Protein AF-A0A3C1BGC4-F1 (afdb_monomer_lite)

Structure (mmCIF, N/CA/C/O backbone):
data_AF-A0A3C1BGC4-F1
#
_entry.id   AF-A0A3C1BGC4-F1
#
loop_
_atom_site.group_PDB
_atom_site.id
_atom_site.type_symbol
_atom_site.label_atom_id
_atom_site.label_alt_id
_atom_site.label_comp_id
_atom_site.label_asym_id
_atom_site.label_entity_id
_atom_site.label_seq_id
_atom_site.pdbx_PDB_ins_code
_atom_site.Cartn_x
_atom_site.Cartn_y
_atom_site.Cartn_z
_atom_site.occupancy
_atom_site.B_iso_or_equiv
_atom_site.auth_seq_id
_atom_site.auth_comp_id
_atom_site.auth_asym_id
_atom_site.auth_atom_id
_atom_site.pdbx_PDB_model_num
ATOM 1 N N . MET A 1 1 ? 3.520 -20.014 4.157 1.00 29.55 1 MET A N 1
ATOM 2 C CA . MET A 1 1 ? 2.297 -19.188 4.249 1.00 29.55 1 MET A CA 1
ATOM 3 C C . MET A 1 1 ? 2.565 -18.139 5.307 1.00 29.55 1 MET A C 1
ATOM 5 O O . MET A 1 1 ? 2.720 -18.499 6.466 1.00 29.55 1 MET A O 1
ATOM 9 N N . GLN A 1 2 ? 2.757 -16.892 4.892 1.00 33.31 2 GLN A N 1
ATOM 10 C CA . GLN A 1 2 ? 3.117 -15.787 5.778 1.00 33.31 2 GLN A CA 1
ATOM 11 C C . GLN A 1 2 ? 1.809 -15.134 6.231 1.00 33.31 2 GLN A C 1
ATOM 13 O O . GLN A 1 2 ? 1.061 -14.602 5.413 1.00 33.31 2 GLN A O 1
ATOM 18 N N . LEU A 1 3 ? 1.460 -15.305 7.506 1.00 36.06 3 LEU A N 1
ATOM 19 C CA . LEU A 1 3 ? 0.228 -14.758 8.069 1.00 36.06 3 LEU A CA 1
ATOM 20 C C . LEU A 1 3 ? 0.499 -13.314 8.485 1.00 36.06 3 LEU A C 1
ATOM 22 O O . LEU A 1 3 ? 1.077 -13.071 9.539 1.00 36.06 3 LEU A O 1
ATOM 26 N N . LYS A 1 4 ? 0.095 -12.371 7.635 1.00 43.16 4 LYS A N 1
ATOM 27 C CA . LYS A 1 4 ? 0.121 -10.939 7.928 1.00 43.16 4 LYS A CA 1
ATOM 28 C C . LYS A 1 4 ? -1.107 -10.594 8.771 1.00 43.16 4 LYS A C 1
ATOM 30 O O . LYS A 1 4 ? -2.230 -10.767 8.306 1.00 43.16 4 LYS A O 1
ATOM 35 N N . ALA A 1 5 ? -0.900 -10.150 10.007 1.00 50.25 5 ALA A N 1
ATOM 36 C CA . ALA A 1 5 ? -1.957 -9.592 10.846 1.00 50.25 5 ALA A CA 1
ATOM 37 C C . ALA A 1 5 ? -1.693 -8.093 11.010 1.00 50.25 5 ALA A C 1
ATOM 39 O O . ALA A 1 5 ? -0.597 -7.706 11.406 1.00 50.25 5 ALA A O 1
ATOM 40 N N . GLY A 1 6 ? -2.679 -7.271 10.667 1.00 60.72 6 GLY A N 1
ATOM 41 C CA . GLY A 1 6 ? -2.703 -5.845 10.972 1.00 60.72 6 GLY A CA 1
ATOM 42 C C . GLY A 1 6 ? -3.766 -5.584 12.031 1.00 60.72 6 GLY A C 1
ATOM 43 O O . GLY A 1 6 ? -4.771 -6.296 12.093 1.00 60.72 6 GLY A O 1
ATOM 44 N N . TYR A 1 7 ? -3.550 -4.573 12.865 1.00 72.50 7 TYR A N 1
ATOM 45 C CA . TYR A 1 7 ? -4.530 -4.153 13.859 1.00 72.50 7 TYR A CA 1
ATOM 46 C C . TYR A 1 7 ? -5.099 -2.787 13.493 1.00 72.50 7 TYR A C 1
ATOM 48 O O . TYR A 1 7 ? -4.373 -1.911 13.029 1.00 72.50 7 TYR A O 1
ATOM 56 N N . ILE A 1 8 ? -6.389 -2.592 13.748 1.00 79.69 8 ILE A N 1
ATOM 57 C CA . ILE A 1 8 ? -7.053 -1.293 13.649 1.00 79.69 8 ILE A CA 1
ATOM 58 C C . ILE A 1 8 ? -7.757 -1.062 14.981 1.00 79.69 8 ILE A C 1
ATOM 60 O O . ILE A 1 8 ? -8.380 -1.979 15.509 1.00 79.69 8 ILE A O 1
ATOM 64 N N . ILE A 1 9 ? -7.627 0.152 15.517 1.00 85.94 9 ILE A N 1
ATOM 65 C CA . ILE A 1 9 ? -8.349 0.598 16.714 1.00 85.94 9 ILE A CA 1
ATOM 66 C C . ILE A 1 9 ? -9.853 0.430 16.488 1.00 85.94 9 ILE A C 1
ATOM 68 O O . ILE A 1 9 ? -10.360 0.872 15.452 1.00 85.94 9 ILE A O 1
ATOM 72 N N . ASP A 1 10 ? -10.574 -0.163 17.440 1.00 84.69 10 ASP A N 1
ATOM 73 C CA . ASP A 1 10 ? -11.971 -0.584 17.250 1.00 84.69 10 ASP A CA 1
ATOM 74 C C . ASP A 1 10 ? -12.872 0.586 16.804 1.00 84.69 10 ASP A C 1
ATOM 76 O O . ASP A 1 10 ? -13.633 0.466 15.839 1.00 84.69 10 ASP A O 1
ATOM 80 N N . ALA A 1 11 ? -12.730 1.755 17.437 1.00 87.56 11 ALA A N 1
ATOM 81 C CA . ALA A 1 11 ? -13.459 2.970 17.071 1.00 87.56 11 ALA A CA 1
ATOM 82 C C . ALA A 1 11 ? -13.178 3.434 15.627 1.00 87.56 11 ALA A C 1
ATOM 84 O O . ALA A 1 11 ? -14.093 3.842 14.913 1.00 87.56 11 ALA A O 1
ATOM 85 N N . ILE A 1 12 ? -11.925 3.340 15.167 1.00 89.44 12 ILE A N 1
ATOM 86 C CA . ILE A 1 12 ? -11.533 3.685 13.790 1.00 89.44 12 ILE A CA 1
ATOM 87 C C . ILE A 1 12 ? -12.087 2.649 12.808 1.00 89.44 12 ILE A C 1
ATOM 89 O O . ILE A 1 12 ? -12.648 3.005 11.770 1.00 89.44 12 ILE A O 1
ATOM 93 N N . GLY A 1 13 ? -11.995 1.365 13.164 1.00 88.75 13 GLY A N 1
ATOM 94 C CA . GLY A 1 13 ? -12.573 0.262 12.401 1.00 88.75 13 GLY A CA 1
ATOM 95 C C . GLY A 1 13 ? -14.082 0.423 12.216 1.00 88.75 13 GLY A C 1
ATOM 96 O O . GLY A 1 13 ? -14.601 0.163 11.127 1.00 88.75 13 GLY A O 1
ATOM 97 N N . LYS A 1 14 ? -14.780 0.936 13.236 1.00 88.50 14 LYS A N 1
ATOM 98 C CA . LYS A 1 14 ? -16.201 1.278 13.154 1.00 88.50 14 LYS A CA 1
ATOM 99 C C . LYS A 1 14 ? -16.467 2.391 12.140 1.00 88.50 14 LYS A C 1
ATOM 101 O O . LYS A 1 14 ? -17.321 2.195 11.285 1.00 88.50 14 LYS A O 1
ATOM 106 N N . VAL A 1 15 ? -15.716 3.499 12.156 1.00 92.38 15 VAL A N 1
ATOM 107 C CA . VAL A 1 15 ? -15.891 4.585 11.162 1.00 92.38 15 VAL A CA 1
ATOM 108 C C . VAL A 1 15 ? -15.720 4.067 9.733 1.00 92.38 15 VAL A C 1
ATOM 110 O O . VAL A 1 15 ? -16.532 4.369 8.859 1.00 92.38 15 VAL A O 1
ATOM 113 N N . ILE A 1 16 ? -14.697 3.241 9.494 1.00 91.88 16 ILE A N 1
ATOM 114 C CA . ILE A 1 16 ? -14.453 2.620 8.185 1.00 91.88 16 ILE A CA 1
ATOM 115 C C . ILE A 1 16 ? -15.619 1.703 7.795 1.00 91.88 16 ILE A C 1
ATOM 117 O O . ILE A 1 16 ? -16.080 1.728 6.653 1.00 91.88 16 ILE A O 1
ATOM 121 N N . THR A 1 17 ? -16.101 0.887 8.732 1.00 90.94 17 THR A N 1
ATOM 122 C CA . THR A 1 17 ? -17.200 -0.059 8.494 1.00 90.94 17 THR A CA 1
ATOM 123 C C . THR A 1 17 ? -18.504 0.668 8.188 1.00 90.94 17 THR A C 1
ATOM 125 O O . THR A 1 17 ? -19.163 0.339 7.201 1.00 90.94 17 THR A O 1
ATOM 128 N N . ASP A 1 18 ? -18.838 1.692 8.972 1.00 93.06 18 ASP A N 1
ATOM 129 C CA . ASP A 1 18 ? -20.027 2.518 8.784 1.00 93.06 18 ASP A CA 1
ATOM 130 C C . ASP A 1 18 ? -19.973 3.230 7.426 1.00 93.06 18 ASP A C 1
ATOM 132 O O . ASP A 1 18 ? -20.929 3.151 6.653 1.00 93.06 18 ASP A O 1
ATOM 136 N N . TYR A 1 19 ? -18.832 3.831 7.068 1.00 94.62 19 TYR A N 1
ATOM 137 C CA . TYR A 1 19 ? -18.643 4.447 5.753 1.00 94.62 19 TYR A CA 1
ATOM 138 C C . TYR A 1 19 ? -18.866 3.443 4.615 1.00 94.62 19 TYR A C 1
ATOM 140 O O . TYR A 1 19 ? -19.662 3.694 3.712 1.00 94.62 19 TYR A O 1
ATOM 148 N N . LYS A 1 20 ? -18.227 2.266 4.683 1.00 93.31 20 LYS A N 1
ATOM 149 C CA . LYS A 1 20 ? -18.382 1.204 3.675 1.00 93.31 20 LYS A CA 1
ATOM 150 C C . LYS A 1 20 ? -19.820 0.695 3.577 1.00 93.31 20 LYS A C 1
ATOM 152 O O . LYS A 1 20 ? -20.246 0.327 2.486 1.00 93.31 20 LYS A O 1
ATOM 157 N N . SER A 1 21 ? -20.558 0.658 4.687 1.00 93.88 21 SER A N 1
ATOM 158 C CA . SER A 1 21 ? -21.955 0.206 4.714 1.00 93.88 21 SER A CA 1
ATOM 159 C C . SER A 1 21 ? -22.907 1.146 3.965 1.00 93.88 21 SER A C 1
ATOM 161 O O . SER A 1 21 ? -23.914 0.690 3.427 1.00 93.88 21 SER A O 1
ATOM 163 N N . ASN A 1 22 ? -22.547 2.429 3.861 1.00 95.06 22 ASN A N 1
ATOM 164 C CA . ASN A 1 22 ? -23.315 3.442 3.139 1.00 95.06 22 ASN A CA 1
ATOM 165 C C . ASN A 1 22 ? -23.039 3.454 1.623 1.00 95.06 22 ASN A C 1
ATOM 167 O O . ASN A 1 22 ? -23.725 4.162 0.888 1.00 95.06 22 ASN A O 1
ATOM 171 N N . LEU A 1 23 ? -22.052 2.688 1.143 1.00 94.50 23 LEU A N 1
ATOM 172 C CA . LEU A 1 23 ? -21.691 2.604 -0.273 1.00 94.50 23 LEU A CA 1
ATOM 173 C C . LEU A 1 23 ? -22.434 1.467 -0.978 1.00 94.50 23 LEU A C 1
ATOM 175 O O . LEU A 1 23 ? -22.513 0.338 -0.483 1.00 94.50 23 LEU A O 1
ATOM 179 N N . ASN A 1 24 ? -22.925 1.729 -2.189 1.00 91.88 24 ASN A N 1
ATOM 180 C CA . ASN A 1 24 ? -23.633 0.730 -2.978 1.00 91.88 24 ASN A CA 1
ATOM 181 C C . ASN A 1 24 ? -22.722 0.103 -4.040 1.00 91.88 24 ASN A C 1
ATOM 183 O O . ASN A 1 24 ? -22.416 0.717 -5.054 1.00 91.88 24 ASN A O 1
ATOM 187 N N . ARG A 1 25 ? -22.395 -1.184 -3.874 1.00 88.25 25 ARG A N 1
ATOM 188 C CA . ARG A 1 25 ? -21.563 -1.966 -4.817 1.00 88.25 25 ARG A CA 1
ATOM 189 C C . ARG A 1 25 ? -22.085 -2.007 -6.257 1.00 88.25 25 ARG A C 1
ATOM 191 O O . ARG A 1 25 ? -21.349 -2.355 -7.170 1.00 88.25 25 ARG A O 1
ATOM 198 N N . ARG A 1 26 ? -23.368 -1.705 -6.477 1.00 88.25 26 ARG A N 1
ATOM 199 C CA . ARG A 1 26 ? -23.967 -1.650 -7.820 1.00 88.25 26 ARG A CA 1
ATOM 200 C C . ARG A 1 26 ? -23.722 -0.317 -8.528 1.00 88.25 26 ARG A C 1
ATOM 202 O O . ARG A 1 26 ? -23.983 -0.227 -9.723 1.00 88.25 26 ARG A O 1
ATOM 209 N N . ILE A 1 27 ? -23.262 0.708 -7.811 1.00 90.12 27 ILE A N 1
ATOM 210 C CA . ILE A 1 27 ? -22.930 2.020 -8.362 1.00 90.12 27 ILE A CA 1
ATOM 211 C C . ILE A 1 27 ? -21.417 2.042 -8.642 1.00 90.12 27 ILE A C 1
ATOM 213 O O . ILE A 1 27 ? -20.635 1.919 -7.699 1.00 90.12 27 ILE A O 1
ATOM 217 N N . PRO A 1 28 ? -20.971 2.230 -9.900 1.00 87.00 28 PRO A N 1
ATOM 218 C CA . PRO A 1 28 ? -19.548 2.171 -10.249 1.00 87.00 28 PRO A CA 1
ATOM 219 C C . PRO A 1 28 ? -18.653 3.114 -9.433 1.00 87.00 28 PRO A C 1
ATOM 221 O O . PRO A 1 28 ? -17.573 2.724 -9.002 1.00 87.00 28 PRO A O 1
ATOM 224 N N . THR A 1 29 ? -19.109 4.338 -9.156 1.00 88.19 29 THR A N 1
ATOM 225 C CA . THR A 1 29 ? -18.345 5.316 -8.362 1.00 88.19 29 THR A CA 1
ATOM 226 C C . THR A 1 29 ? -18.156 4.888 -6.909 1.00 88.19 29 THR A C 1
ATOM 228 O O . THR A 1 29 ? -17.120 5.169 -6.314 1.00 88.19 29 THR A O 1
ATOM 231 N N . ASP A 1 30 ? -19.143 4.204 -6.333 1.00 91.25 30 ASP A N 1
ATOM 232 C CA . ASP A 1 30 ? -19.070 3.689 -4.966 1.00 91.25 30 ASP A CA 1
ATOM 233 C C . ASP A 1 30 ? -18.206 2.429 -4.902 1.00 91.25 30 ASP A C 1
ATOM 235 O O . ASP A 1 30 ? -17.459 2.243 -3.943 1.00 91.25 30 ASP A O 1
ATOM 239 N N . GLN A 1 31 ? -18.255 1.595 -5.945 1.00 88.88 31 GLN A N 1
ATOM 240 C CA . GLN A 1 31 ? -17.375 0.439 -6.083 1.00 88.88 31 GLN A CA 1
ATOM 241 C C . GLN A 1 31 ? -15.900 0.863 -6.139 1.00 88.88 31 GLN A C 1
ATOM 243 O O . GLN A 1 31 ? -15.092 0.299 -5.410 1.00 88.88 31 GLN A O 1
ATOM 248 N N . ILE A 1 32 ? -15.566 1.919 -6.893 1.00 87.19 32 ILE A N 1
ATOM 249 C CA . ILE A 1 32 ? -14.203 2.483 -6.922 1.00 87.19 32 ILE A CA 1
ATOM 250 C C . ILE A 1 32 ? -13.747 2.896 -5.517 1.00 87.19 32 ILE A C 1
ATOM 252 O O . ILE A 1 32 ? -12.650 2.535 -5.099 1.00 87.19 32 ILE A O 1
ATOM 256 N N . LYS A 1 33 ? -14.589 3.604 -4.754 1.00 90.06 33 LYS A N 1
ATOM 257 C CA . LYS A 1 33 ? -14.258 4.002 -3.374 1.00 90.06 33 LYS A CA 1
ATOM 258 C C . LYS A 1 33 ? -14.034 2.790 -2.472 1.00 90.06 33 LYS A C 1
ATOM 260 O O . LYS A 1 33 ? -13.090 2.773 -1.686 1.00 90.06 33 LYS A O 1
ATOM 265 N N . LEU A 1 34 ? -14.887 1.768 -2.581 1.00 90.75 34 LEU A N 1
ATOM 266 C CA . LEU A 1 34 ? -14.725 0.520 -1.832 1.00 90.75 34 LEU A CA 1
ATOM 267 C C . LEU A 1 34 ? -13.394 -0.157 -2.156 1.00 90.75 34 LEU A C 1
ATOM 269 O O . LEU A 1 34 ? -12.702 -0.597 -1.239 1.00 90.75 34 LEU A O 1
ATOM 273 N N . ASP A 1 35 ? -13.036 -0.224 -3.433 1.00 87.81 35 ASP A N 1
ATOM 274 C CA . ASP A 1 35 ? -11.812 -0.867 -3.902 1.00 87.81 35 ASP A CA 1
ATOM 275 C C . ASP A 1 35 ? -10.557 -0.097 -3.478 1.00 87.81 35 ASP A C 1
ATOM 277 O O . ASP A 1 35 ? -9.595 -0.709 -3.013 1.00 87.81 35 ASP A O 1
ATOM 281 N N . GLN A 1 36 ? -10.595 1.238 -3.506 1.00 88.88 36 GLN A N 1
ATOM 282 C CA . GLN A 1 36 ? -9.527 2.082 -2.967 1.00 88.88 36 GLN A CA 1
ATOM 283 C C . GLN A 1 36 ? -9.296 1.814 -1.477 1.00 88.88 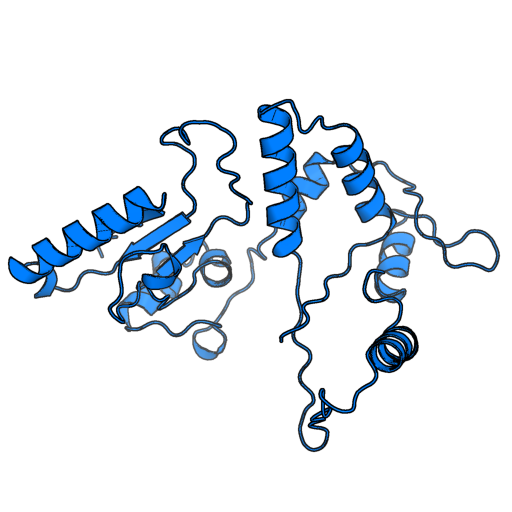36 GLN A C 1
ATOM 285 O O . GLN A 1 36 ? -8.173 1.541 -1.062 1.00 88.88 36 GLN A O 1
ATOM 290 N N . ILE A 1 37 ? -10.360 1.830 -0.669 1.00 89.69 37 ILE A N 1
ATOM 291 C CA . ILE A 1 37 ? -10.262 1.615 0.782 1.00 89.69 37 ILE A CA 1
ATOM 292 C C . ILE A 1 37 ? -9.782 0.200 1.089 1.00 89.69 37 ILE A C 1
ATOM 294 O O . ILE A 1 37 ? -8.921 0.005 1.941 1.00 89.69 37 ILE A O 1
ATOM 298 N N . ASN A 1 38 ? -10.333 -0.801 0.403 1.00 87.06 38 ASN A N 1
ATOM 299 C CA . ASN A 1 38 ? -9.925 -2.188 0.591 1.00 87.06 38 ASN A CA 1
ATOM 300 C C . ASN A 1 38 ? -8.469 -2.409 0.180 1.00 87.06 38 ASN A C 1
ATOM 302 O O . ASN A 1 38 ? -7.786 -3.164 0.863 1.00 87.06 38 ASN A O 1
ATOM 306 N N . GLY A 1 39 ? -8.011 -1.753 -0.889 1.00 85.56 39 GLY A N 1
ATOM 307 C CA . GLY A 1 39 ? -6.610 -1.753 -1.298 1.00 85.56 39 GLY A CA 1
ATOM 308 C C . GLY A 1 39 ? -5.735 -1.213 -0.188 1.00 85.56 39 GLY A C 1
ATOM 309 O O . GLY A 1 39 ? -4.931 -1.962 0.351 1.00 85.56 39 GLY A O 1
ATOM 310 N N . LEU A 1 40 ? -5.982 0.019 0.259 1.00 86.44 40 LEU A N 1
ATOM 311 C CA . LEU A 1 40 ? -5.178 0.657 1.301 1.00 86.44 40 LEU A CA 1
ATOM 312 C C . LEU A 1 40 ? -5.112 -0.182 2.581 1.00 86.44 40 LEU A C 1
ATOM 314 O O . LEU A 1 40 ? -4.041 -0.349 3.155 1.00 86.44 40 LEU A O 1
ATOM 318 N N . LEU A 1 41 ? -6.236 -0.772 3.001 1.00 84.19 41 LEU A N 1
ATOM 319 C CA . LEU A 1 41 ? -6.298 -1.631 4.187 1.00 84.19 41 LEU A CA 1
ATOM 320 C C . LEU A 1 41 ? -5.452 -2.908 4.069 1.00 84.19 41 LEU A C 1
ATOM 322 O O . LEU A 1 41 ? -5.059 -3.448 5.099 1.00 84.19 41 LEU A O 1
ATOM 326 N N . GLN A 1 42 ? -5.141 -3.386 2.858 1.00 78.12 42 GLN A N 1
ATOM 327 C CA . GLN A 1 42 ? -4.194 -4.493 2.659 1.00 78.12 42 GLN A CA 1
ATOM 328 C C . GLN A 1 42 ? -2.736 -4.076 2.894 1.00 78.12 42 GLN A C 1
ATOM 330 O O . GLN A 1 42 ? -1.907 -4.935 3.196 1.00 78.12 42 GLN A O 1
ATOM 335 N N . TYR A 1 43 ? -2.432 -2.780 2.777 1.00 73.31 43 TYR A N 1
ATOM 336 C CA . TYR A 1 43 ? -1.100 -2.211 3.003 1.00 73.31 43 TYR A CA 1
ATOM 337 C C . TYR A 1 43 ? -0.928 -1.617 4.408 1.00 73.31 43 TYR A C 1
ATOM 339 O O . TYR A 1 43 ? 0.194 -1.285 4.789 1.00 73.31 43 TYR A O 1
ATOM 347 N N . VAL A 1 44 ? -2.001 -1.518 5.205 1.00 71.44 44 VAL A N 1
ATOM 348 C CA . VAL A 1 44 ? -1.902 -1.130 6.620 1.00 71.44 44 VAL A CA 1
ATOM 349 C C . VAL A 1 44 ? -1.047 -2.155 7.358 1.00 71.44 44 VAL A C 1
ATOM 351 O O . VAL A 1 44 ? -1.284 -3.358 7.263 1.00 71.44 44 VAL A O 1
ATOM 354 N N . SER A 1 45 ? -0.041 -1.638 8.068 1.00 55.34 45 SER A N 1
ATOM 355 C CA . SER A 1 45 ? 1.068 -2.337 8.721 1.00 55.34 45 SER A CA 1
ATOM 356 C C . SER A 1 45 ? 0.845 -3.832 8.961 1.00 55.34 45 SER A C 1
ATOM 358 O O . SER A 1 45 ? 0.179 -4.245 9.911 1.00 55.34 45 SER A O 1
ATOM 360 N N . SER A 1 46 ? 1.490 -4.644 8.126 1.00 52.84 46 SER A N 1
ATOM 361 C CA . SER A 1 46 ? 1.762 -6.046 8.415 1.00 52.84 46 SER A CA 1
ATOM 362 C C . SER A 1 46 ? 3.151 -6.158 9.027 1.00 52.84 46 SER A C 1
ATOM 364 O O . SER A 1 46 ? 4.119 -5.723 8.407 1.00 52.84 46 SER A O 1
ATOM 366 N N . PHE A 1 47 ? 3.265 -6.745 10.211 1.00 49.12 47 PHE A N 1
ATOM 367 C CA . PHE A 1 47 ? 4.560 -7.075 10.799 1.00 49.12 47 PHE A CA 1
ATOM 368 C C . PHE A 1 47 ? 4.862 -8.556 10.577 1.00 49.12 47 PHE A C 1
ATOM 370 O O . PHE A 1 47 ? 3.985 -9.414 10.708 1.00 49.12 47 PHE A O 1
ATOM 377 N N . ASP A 1 48 ? 6.119 -8.843 10.256 1.00 48.00 48 ASP A N 1
ATOM 378 C CA . ASP A 1 48 ? 6.638 -10.200 10.273 1.00 48.00 48 ASP A CA 1
ATOM 379 C C . ASP A 1 48 ? 7.107 -10.542 11.684 1.00 48.00 48 ASP A C 1
ATOM 381 O O . ASP A 1 48 ? 7.796 -9.766 12.346 1.00 48.00 48 ASP A O 1
ATOM 385 N N . VAL A 1 49 ? 6.696 -11.714 12.161 1.00 52.28 49 VAL A N 1
ATOM 386 C CA . VAL A 1 49 ? 7.147 -12.244 13.447 1.00 52.28 49 VAL A CA 1
ATOM 387 C C . VAL A 1 49 ? 8.207 -13.294 13.168 1.00 52.28 49 VAL A C 1
ATOM 389 O O . VAL A 1 49 ? 7.887 -14.417 12.772 1.00 52.28 49 VAL A O 1
ATOM 392 N N . GLU A 1 50 ? 9.464 -12.936 13.400 1.00 56.91 50 GLU A N 1
ATOM 393 C CA . GLU A 1 50 ? 10.565 -13.891 13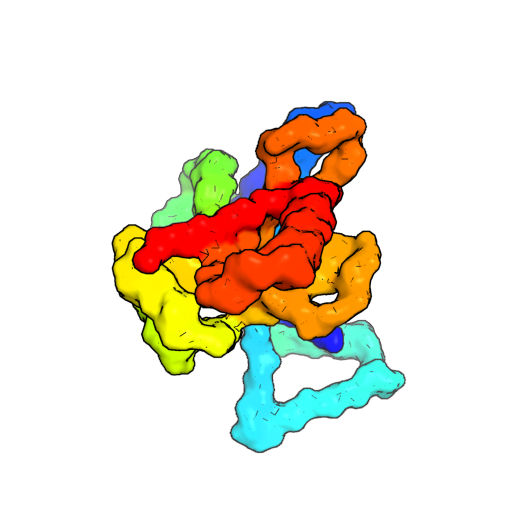.424 1.00 56.91 50 GLU A CA 1
ATOM 394 C C . GLU A 1 50 ? 10.822 -14.384 14.848 1.00 56.91 50 GLU A C 1
ATOM 396 O O . GLU A 1 50 ? 10.840 -13.612 15.809 1.00 56.91 50 GLU A O 1
ATOM 401 N N . PHE A 1 51 ? 11.041 -15.692 14.988 1.00 61.56 51 PHE A N 1
ATOM 402 C CA . PHE A 1 51 ? 11.510 -16.270 16.241 1.00 61.56 51 PHE A CA 1
ATOM 403 C C . PHE A 1 51 ? 13.043 -16.286 16.236 1.00 61.56 51 PHE A C 1
ATOM 405 O O . PHE A 1 51 ? 13.629 -17.037 15.447 1.00 61.56 51 PHE A O 1
ATOM 412 N N . PRO A 1 52 ? 13.712 -15.493 17.092 1.00 66.56 52 PRO A N 1
ATOM 413 C CA . PRO A 1 52 ? 15.166 -15.449 17.110 1.00 66.56 52 PRO A CA 1
ATOM 414 C C . PRO A 1 52 ? 15.739 -16.797 17.576 1.00 66.56 52 PRO A C 1
ATOM 416 O O . PRO A 1 52 ? 15.134 -17.465 18.424 1.00 66.56 52 PRO A O 1
ATOM 419 N N . PRO A 1 53 ? 16.917 -17.216 17.080 1.00 69.00 53 PRO A N 1
ATOM 420 C CA . PRO A 1 53 ? 17.627 -18.365 17.630 1.00 69.00 53 PRO A CA 1
ATOM 421 C C . PRO A 1 53 ? 17.842 -18.218 19.150 1.00 69.00 53 PRO A C 1
ATOM 423 O O . PRO A 1 53 ? 18.140 -17.116 19.613 1.00 69.00 53 PRO A O 1
ATOM 426 N N . PRO A 1 54 ? 17.712 -19.299 19.946 1.00 68.12 54 PRO A N 1
ATOM 427 C CA . PRO A 1 54 ? 17.463 -20.692 19.555 1.00 68.12 54 PRO A CA 1
ATOM 428 C C . PRO A 1 54 ? 15.972 -21.060 19.409 1.00 68.12 54 PRO A C 1
ATOM 430 O O . PRO A 1 54 ? 15.655 -22.219 19.167 1.00 68.12 54 PRO A O 1
ATOM 433 N N . TYR A 1 55 ? 15.048 -20.108 19.554 1.00 69.44 55 TYR A N 1
ATOM 434 C CA . TYR A 1 55 ? 13.601 -20.347 19.641 1.00 69.44 55 TYR A CA 1
ATOM 435 C C . TYR A 1 55 ? 12.912 -20.549 18.287 1.00 69.44 55 TYR A C 1
ATOM 437 O O . TYR A 1 55 ? 11.694 -20.393 18.193 1.00 69.44 55 TYR A O 1
ATOM 445 N N . GLN A 1 56 ? 13.667 -20.892 17.239 1.00 70.06 56 GLN A N 1
ATOM 446 C CA . GLN A 1 56 ? 13.108 -21.189 15.924 1.00 70.06 56 GLN A CA 1
ATOM 447 C C . GLN A 1 56 ? 12.112 -22.344 16.041 1.00 70.06 56 GLN A C 1
ATOM 449 O O . GLN A 1 56 ? 12.477 -23.505 16.231 1.00 70.06 56 GLN A O 1
ATOM 454 N N . HIS A 1 57 ? 10.831 -22.002 15.957 1.00 67.88 57 HIS A N 1
ATOM 455 C CA . HIS A 1 57 ? 9.743 -22.950 16.079 1.00 67.88 57 HIS A CA 1
ATOM 456 C C . HIS A 1 57 ? 9.286 -23.358 14.679 1.00 67.88 57 HIS A C 1
ATOM 458 O O . HIS A 1 57 ? 8.780 -22.531 13.922 1.00 67.88 57 HIS A O 1
ATOM 464 N N . TYR A 1 58 ? 9.420 -24.641 14.346 1.00 71.56 58 TYR A N 1
ATOM 465 C CA . TYR A 1 58 ? 8.955 -25.213 13.080 1.00 71.56 58 TYR A CA 1
ATOM 466 C C . TYR A 1 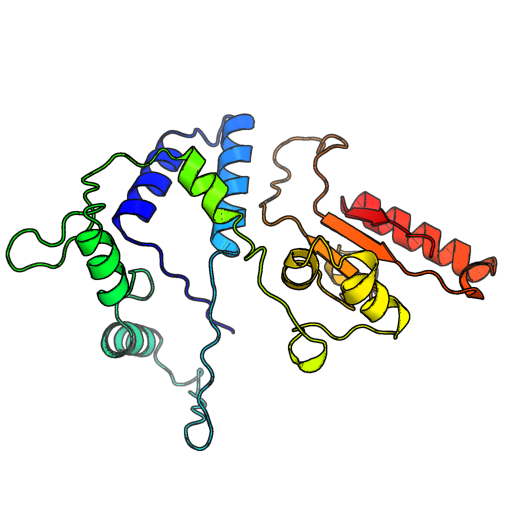58 ? 7.720 -26.080 13.347 1.00 71.56 58 TYR A C 1
ATOM 468 O O . TYR A 1 58 ? 7.855 -27.287 13.553 1.00 71.56 58 TYR A O 1
ATOM 476 N N . PRO A 1 59 ? 6.510 -25.492 13.430 1.00 69.12 59 PRO A N 1
ATOM 477 C CA . PRO A 1 59 ? 5.313 -26.286 13.655 1.00 69.12 59 PRO A CA 1
ATOM 478 C C . PRO A 1 59 ? 5.091 -27.230 12.467 1.00 69.12 59 PRO A C 1
ATOM 480 O O . PRO A 1 59 ? 5.080 -26.803 11.312 1.00 69.12 59 PRO A O 1
ATOM 483 N N . ASP A 1 60 ? 4.890 -28.518 12.745 1.00 77.12 60 ASP A N 1
ATOM 484 C CA . ASP A 1 60 ? 4.492 -29.478 11.720 1.00 77.12 60 ASP A CA 1
ATOM 485 C C . ASP A 1 60 ? 3.020 -29.257 11.350 1.00 77.12 60 ASP A C 1
ATOM 487 O O . ASP A 1 60 ? 2.092 -29.738 12.004 1.00 77.12 60 ASP A O 1
ATOM 491 N N . PHE A 1 61 ? 2.798 -28.517 10.266 1.00 72.19 61 PHE A N 1
ATOM 492 C CA . PHE A 1 61 ? 1.460 -28.189 9.778 1.00 72.19 61 PHE A CA 1
ATOM 493 C C . PHE A 1 61 ? 0.639 -29.408 9.328 1.00 72.19 61 PHE A C 1
ATOM 495 O O . PHE A 1 61 ? -0.567 -29.269 9.138 1.00 72.19 61 PHE A O 1
ATOM 502 N N . LYS A 1 62 ? 1.241 -30.598 9.167 1.00 78.19 62 LYS A N 1
ATOM 503 C CA . LYS A 1 62 ? 0.490 -31.827 8.853 1.00 78.19 62 LYS A CA 1
ATOM 504 C C . LYS A 1 62 ? -0.213 -32.409 10.078 1.00 78.19 62 LYS A C 1
ATOM 506 O O . LYS A 1 62 ? -1.251 -33.048 9.933 1.00 78.19 62 LYS A O 1
ATOM 511 N N . THR A 1 63 ? 0.346 -32.203 11.269 1.00 82.44 63 THR A N 1
ATOM 512 C CA . THR A 1 63 ? -0.180 -32.730 12.540 1.00 82.44 63 THR A CA 1
ATOM 513 C C . THR A 1 63 ? -0.872 -31.660 13.382 1.00 82.44 63 THR A C 1
ATOM 515 O O . THR A 1 63 ? -1.676 -31.977 14.264 1.00 82.44 63 THR A O 1
ATOM 518 N N . LEU A 1 64 ? -0.613 -30.385 13.086 1.00 79.56 64 LEU A N 1
ATOM 519 C CA . LEU A 1 64 ? -1.231 -29.245 13.746 1.00 79.56 64 LEU A CA 1
ATOM 520 C C . LEU A 1 64 ? -2.745 -29.212 13.489 1.00 79.56 64 LEU A C 1
ATOM 522 O O . LEU A 1 64 ? -3.200 -28.963 12.375 1.00 79.56 64 LEU A O 1
ATOM 526 N N . LYS A 1 65 ? -3.548 -29.405 14.541 1.00 84.69 65 LYS A N 1
ATOM 527 C CA . LYS A 1 65 ? -5.003 -29.220 14.455 1.00 84.69 65 LYS A CA 1
ATOM 528 C C . LYS A 1 65 ? -5.310 -27.724 14.287 1.00 84.69 65 LYS A C 1
ATOM 530 O O . LYS A 1 65 ? -5.041 -26.976 15.231 1.00 84.69 65 LYS A O 1
ATOM 535 N N . PRO A 1 66 ? -5.927 -27.279 13.173 1.00 78.25 66 PRO A N 1
ATOM 536 C CA . PRO A 1 66 ? -6.140 -25.854 12.907 1.00 78.25 66 PRO A CA 1
ATOM 537 C C . PRO A 1 66 ? -6.883 -25.133 14.035 1.00 78.25 66 PRO A C 1
ATOM 539 O O . PRO A 1 66 ? -6.471 -24.061 14.454 1.00 78.25 66 PRO A O 1
ATOM 542 N N . VAL A 1 67 ? -7.907 -25.773 14.609 1.00 81.94 67 VAL A N 1
ATOM 543 C CA . VAL A 1 67 ? -8.683 -25.219 15.732 1.00 81.94 67 VAL A CA 1
ATOM 544 C C . VAL A 1 67 ? -7.807 -24.943 16.959 1.00 81.94 67 VAL A C 1
ATOM 546 O O . VAL A 1 67 ? -7.932 -23.888 17.573 1.00 81.94 67 VAL A O 1
ATOM 549 N N . LEU A 1 68 ? -6.893 -25.856 17.307 1.00 80.00 68 LEU A N 1
ATOM 550 C CA . LEU A 1 68 ? -5.992 -25.670 18.449 1.00 80.00 68 LEU A CA 1
ATOM 551 C C . LEU A 1 68 ? -4.953 -24.583 18.173 1.00 80.00 68 LEU A C 1
ATOM 553 O O . LEU A 1 68 ? -4.624 -23.819 19.073 1.00 80.00 68 LEU A O 1
ATOM 557 N N . ALA A 1 69 ? -4.473 -24.479 16.933 1.00 74.19 69 ALA A N 1
ATOM 558 C CA . ALA A 1 69 ? -3.575 -23.405 16.528 1.00 74.19 69 ALA A CA 1
ATOM 559 C C . ALA A 1 69 ? -4.260 -22.034 16.618 1.00 74.19 69 ALA A C 1
ATOM 561 O O . ALA A 1 69 ? -3.688 -21.094 17.166 1.00 74.19 69 ALA A O 1
ATOM 562 N N . THR A 1 70 ? -5.508 -21.930 16.150 1.00 71.56 70 THR A N 1
ATOM 563 C CA . THR A 1 70 ? -6.320 -20.716 16.276 1.00 71.56 70 THR A CA 1
ATOM 564 C C . THR A 1 70 ? -6.567 -20.363 17.741 1.00 71.56 70 THR A C 1
ATOM 566 O O . THR A 1 70 ? -6.347 -19.219 18.121 1.00 71.56 70 THR A O 1
ATOM 569 N N . LEU A 1 71 ? -6.951 -21.327 18.585 1.00 74.94 71 LEU A N 1
ATOM 570 C CA . LEU A 1 71 ? -7.145 -21.097 20.022 1.00 74.94 71 LEU A CA 1
ATOM 571 C C . LEU A 1 71 ? -5.855 -20.658 20.716 1.00 74.94 71 LEU A C 1
ATOM 573 O O . LEU A 1 71 ? -5.872 -19.697 21.477 1.00 74.94 71 LEU A O 1
ATOM 577 N N . ASN A 1 72 ? -4.730 -21.315 20.428 1.00 73.75 72 ASN A N 1
ATOM 578 C CA . ASN A 1 72 ? -3.435 -20.928 20.975 1.00 73.75 72 ASN A CA 1
ATOM 579 C C . ASN A 1 72 ? -3.060 -19.503 20.556 1.00 73.75 72 ASN A C 1
ATOM 581 O O . ASN A 1 72 ? -2.585 -18.738 21.389 1.00 73.75 72 ASN A O 1
ATOM 585 N N . ASN A 1 73 ? -3.320 -19.115 19.304 1.00 67.50 73 ASN A N 1
ATOM 586 C CA . ASN A 1 73 ? -3.126 -17.737 18.855 1.00 67.50 73 ASN A CA 1
ATOM 587 C C . ASN A 1 73 ? -4.029 -16.764 19.622 1.00 67.50 73 ASN A C 1
ATOM 589 O O . ASN A 1 73 ? -3.526 -15.760 20.108 1.00 67.50 73 ASN A O 1
ATOM 593 N N . ILE A 1 74 ? -5.315 -17.081 19.802 1.00 67.25 74 ILE A N 1
ATOM 594 C CA . ILE A 1 74 ? -6.242 -16.235 20.570 1.00 67.25 74 ILE A CA 1
ATOM 595 C C . ILE A 1 74 ? -5.764 -16.058 22.019 1.00 67.25 74 ILE A C 1
ATOM 597 O O . ILE A 1 74 ? -5.797 -14.951 22.544 1.00 67.25 74 ILE A O 1
ATOM 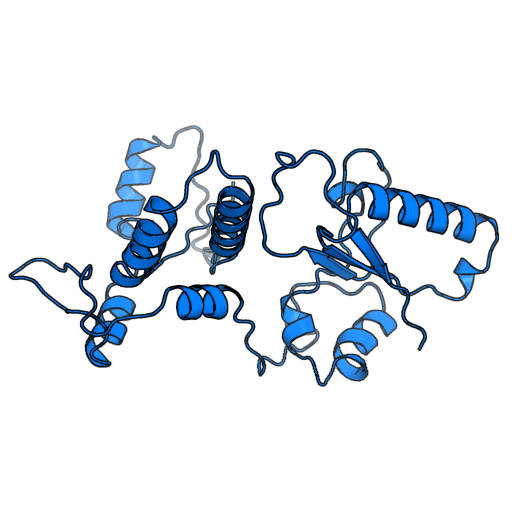601 N N . ILE A 1 75 ? -5.289 -17.130 22.661 1.00 67.88 75 ILE A N 1
ATOM 602 C CA . ILE A 1 75 ? -4.836 -17.102 24.060 1.00 67.88 75 ILE A CA 1
ATOM 603 C C . ILE A 1 75 ? -3.501 -16.366 24.202 1.00 67.88 75 ILE A C 1
ATOM 605 O O . ILE A 1 75 ? -3.346 -15.532 25.087 1.00 67.88 75 ILE A O 1
ATOM 609 N N . THR A 1 76 ? -2.521 -16.686 23.356 1.00 60.41 76 THR A N 1
ATOM 610 C CA . THR A 1 76 ? -1.146 -16.180 23.504 1.00 60.41 76 THR A CA 1
ATOM 611 C C . THR A 1 76 ? -0.933 -14.811 22.869 1.00 60.41 76 THR A C 1
ATOM 613 O O . THR A 1 76 ? -0.023 -14.094 23.275 1.00 60.41 76 THR A O 1
ATOM 616 N N . ARG A 1 77 ? -1.748 -14.443 21.874 1.00 59.53 77 ARG A N 1
ATOM 617 C CA . ARG A 1 77 ? -1.597 -13.210 21.083 1.00 59.53 77 ARG A CA 1
ATOM 618 C C . ARG A 1 77 ? -2.830 -12.306 21.131 1.00 59.53 77 ARG A C 1
ATOM 620 O O . ARG A 1 77 ? -2.788 -11.219 20.569 1.00 59.53 77 ARG A O 1
ATOM 627 N N . GLY A 1 78 ? -3.905 -12.728 21.800 1.00 59.12 78 GLY A N 1
ATOM 628 C CA . GLY A 1 78 ? -5.196 -12.044 21.753 1.00 59.12 78 GLY A CA 1
ATOM 629 C C . GLY A 1 78 ? -5.977 -12.359 20.475 1.00 59.12 78 GLY A C 1
ATOM 630 O O . GLY A 1 78 ? -5.531 -13.111 19.606 1.00 59.12 78 GLY A O 1
ATOM 631 N N . LEU A 1 79 ? -7.177 -11.786 20.347 1.00 61.53 79 LEU A N 1
ATOM 632 C CA . LEU A 1 79 ? -7.956 -11.897 19.114 1.00 61.53 79 LEU A CA 1
ATOM 633 C C . LEU A 1 79 ? -7.166 -11.226 17.976 1.00 61.53 79 LEU A C 1
ATOM 635 O O . LEU A 1 79 ? -6.935 -10.021 18.057 1.00 61.53 79 LEU A O 1
ATOM 639 N N . PRO A 1 80 ? -6.778 -11.956 16.912 1.00 55.56 80 PRO A N 1
ATOM 640 C CA . PRO A 1 80 ? -5.823 -11.481 15.901 1.00 55.56 80 PRO A CA 1
ATOM 641 C C . PRO A 1 80 ? -6.307 -10.273 15.083 1.00 55.56 80 PRO A C 1
ATOM 643 O O . PRO A 1 80 ? -5.572 -9.775 14.239 1.00 55.56 80 PRO A O 1
ATOM 646 N N . THR A 1 81 ? -7.537 -9.816 15.313 1.00 61.03 81 THR A N 1
ATOM 647 C CA . THR A 1 81 ? -8.178 -8.694 14.627 1.00 61.03 81 THR A CA 1
ATOM 648 C C . THR A 1 81 ? -8.419 -7.479 15.525 1.00 61.03 81 THR A C 1
ATOM 650 O O . THR A 1 81 ? -8.951 -6.494 15.027 1.00 61.03 81 THR A O 1
ATOM 653 N N . ARG A 1 82 ? -8.091 -7.529 16.826 1.00 70.19 82 ARG A N 1
ATOM 654 C CA . ARG A 1 82 ? -8.276 -6.391 17.747 1.00 70.19 82 ARG A CA 1
ATOM 655 C C . ARG A 1 82 ? -6.944 -5.738 18.074 1.00 70.19 82 ARG A C 1
ATOM 657 O O . ARG A 1 82 ? -5.937 -6.428 18.222 1.00 70.19 82 ARG A O 1
ATOM 664 N N . ALA A 1 83 ? -6.948 -4.417 18.203 1.00 77.44 83 ALA A N 1
ATOM 665 C CA . ALA A 1 83 ? -5.755 -3.686 18.591 1.00 77.44 83 ALA A CA 1
ATOM 666 C C . ALA A 1 83 ? -5.284 -4.054 20.010 1.00 77.44 83 ALA A C 1
ATOM 668 O O . ALA A 1 83 ? -6.100 -4.332 20.893 1.00 77.44 83 ALA A O 1
ATOM 669 N N . PRO A 1 84 ? -3.960 -4.058 20.257 1.00 78.12 84 PRO A N 1
ATOM 670 C CA . PRO A 1 84 ? -3.421 -4.178 21.602 1.00 78.12 84 PRO A CA 1
ATOM 671 C C . PRO A 1 84 ? -4.009 -3.123 22.546 1.00 78.12 84 PRO A C 1
ATOM 673 O O . PRO A 1 84 ? -4.052 -1.941 22.208 1.00 78.12 84 PRO A O 1
ATOM 676 N N . ILE A 1 85 ? -4.357 -3.535 23.771 1.00 79.81 85 ILE A N 1
ATOM 677 C CA . ILE A 1 85 ? -4.931 -2.656 24.810 1.00 79.81 85 ILE A CA 1
ATOM 678 C C . ILE A 1 85 ? -4.058 -1.417 25.064 1.00 79.81 85 ILE A C 1
ATOM 680 O O . ILE A 1 85 ? -4.576 -0.343 25.343 1.00 79.81 85 ILE A O 1
ATOM 684 N N . ILE A 1 86 ? -2.731 -1.536 24.935 1.00 84.19 86 ILE A N 1
ATOM 685 C CA . ILE A 1 86 ? -1.817 -0.395 25.091 1.00 84.19 86 ILE A CA 1
ATOM 686 C C . ILE A 1 86 ? -2.090 0.726 24.074 1.00 84.19 86 ILE A C 1
ATOM 688 O O . ILE A 1 86 ? -2.010 1.897 24.434 1.00 84.19 86 ILE A O 1
ATOM 692 N N . LEU A 1 87 ? -2.453 0.386 22.831 1.00 84.62 87 LEU A N 1
ATOM 693 C CA . LEU A 1 87 ? -2.796 1.376 21.808 1.00 84.62 87 LEU A CA 1
ATOM 694 C C . LEU A 1 87 ? -4.182 1.970 22.066 1.00 84.62 87 LEU A C 1
ATOM 696 O O . LEU A 1 87 ? -4.352 3.180 21.976 1.00 84.62 87 LEU A O 1
ATOM 700 N N . GLU A 1 88 ? -5.150 1.139 22.446 1.00 86.56 88 GLU A N 1
ATOM 701 C CA . GLU A 1 88 ? -6.493 1.601 22.818 1.00 86.56 88 GLU A CA 1
ATOM 702 C C . GLU A 1 88 ? -6.440 2.587 24.002 1.00 86.56 88 GLU A C 1
ATOM 704 O O . GLU A 1 88 ? -7.027 3.671 23.968 1.00 86.56 88 GLU A O 1
ATOM 709 N N . ASN A 1 89 ? -5.639 2.286 25.026 1.00 86.69 89 ASN A N 1
ATOM 710 C CA . ASN A 1 89 ? -5.439 3.184 26.161 1.00 86.69 89 ASN A CA 1
ATOM 711 C C . ASN A 1 89 ? -4.803 4.515 25.745 1.00 86.69 89 ASN A C 1
ATOM 713 O O . ASN A 1 89 ? -5.280 5.557 26.186 1.00 86.69 89 ASN A O 1
ATOM 717 N N . LEU A 1 90 ? -3.816 4.511 24.842 1.00 90.19 90 LEU A N 1
ATOM 718 C CA . LEU A 1 90 ? -3.218 5.744 24.316 1.00 90.19 90 LEU A CA 1
ATOM 719 C C . LEU A 1 90 ? -4.269 6.638 23.632 1.00 90.19 90 LEU A C 1
ATOM 721 O O . LEU A 1 90 ? -4.304 7.850 23.849 1.00 90.19 90 LEU A O 1
ATOM 725 N N . PHE A 1 91 ? -5.166 6.045 22.839 1.00 89.38 91 PHE A N 1
ATOM 726 C CA . PHE A 1 91 ? -6.264 6.769 22.190 1.00 89.38 91 PHE A CA 1
ATOM 727 C C . PHE A 1 91 ? -7.276 7.305 23.215 1.00 89.38 91 PHE A C 1
ATOM 729 O O . PHE A 1 91 ? -7.840 8.393 23.039 1.00 89.38 91 PHE A O 1
ATOM 736 N N . SER A 1 92 ? -7.497 6.584 24.315 1.00 88.50 92 SER A N 1
ATOM 737 C CA . SER A 1 92 ? -8.313 7.094 25.414 1.00 88.50 92 SER A CA 1
ATOM 738 C C . SER A 1 92 ? -7.627 8.230 26.178 1.00 88.50 92 SER A C 1
ATOM 740 O O . SER A 1 92 ? -8.320 9.157 26.599 1.00 88.50 92 SER A O 1
ATOM 742 N N . GLU A 1 93 ? -6.313 8.175 26.393 1.00 90.88 93 GLU A N 1
ATOM 743 C CA . GLU A 1 93 ? -5.545 9.196 27.121 1.00 90.88 93 GLU A CA 1
ATOM 744 C C . GLU A 1 93 ? -5.605 10.554 26.414 1.00 90.88 93 GLU A C 1
ATOM 746 O O . GLU A 1 93 ? -5.780 11.587 27.058 1.00 90.88 93 GLU A O 1
ATOM 751 N N . ILE A 1 94 ? -5.581 10.557 25.077 1.00 91.00 94 ILE A N 1
ATOM 752 C CA . ILE A 1 94 ? -5.782 11.768 24.262 1.00 91.00 94 ILE A CA 1
ATOM 753 C C . ILE A 1 94 ? -7.263 12.175 24.123 1.00 91.00 94 ILE A C 1
ATOM 755 O O . ILE A 1 94 ? -7.607 13.099 23.374 1.00 91.00 94 ILE A O 1
ATOM 759 N N . ASN A 1 95 ? -8.154 11.501 24.856 1.00 89.06 95 ASN A N 1
ATOM 760 C CA . ASN A 1 95 ? -9.594 11.734 24.890 1.00 89.06 95 ASN A CA 1
ATOM 761 C C . ASN A 1 95 ? -10.262 11.616 23.506 1.00 89.06 95 ASN A C 1
ATOM 763 O O . ASN A 1 95 ? -11.140 12.416 23.167 1.00 89.06 95 ASN A O 1
ATOM 767 N N . LEU A 1 96 ? -9.811 10.655 22.692 1.00 88.94 96 LEU A N 1
ATOM 768 C CA . LEU A 1 96 ? -10.385 10.365 21.376 1.00 88.94 96 LEU A CA 1
ATOM 769 C C . LEU A 1 96 ? -11.477 9.294 21.458 1.00 88.94 96 LEU A C 1
ATOM 771 O O . LEU A 1 96 ? -12.514 9.431 20.808 1.00 88.94 96 LEU A O 1
ATOM 775 N N . ILE A 1 97 ? -11.271 8.280 22.297 1.00 88.81 97 ILE A N 1
ATOM 776 C CA . ILE A 1 97 ? -12.209 7.173 22.520 1.00 88.81 97 ILE A CA 1
ATOM 777 C C . ILE A 1 97 ? -12.597 7.054 23.997 1.00 88.81 97 ILE A C 1
ATOM 779 O O . ILE A 1 97 ? -11.938 7.603 24.886 1.00 88.81 97 ILE A O 1
ATOM 783 N N . GLU A 1 98 ? -13.688 6.350 24.268 1.00 83.19 98 GLU A N 1
ATOM 784 C CA . GLU A 1 98 ? -14.064 5.927 25.619 1.00 83.19 98 GLU A CA 1
ATOM 785 C C . GLU A 1 98 ? -13.259 4.693 26.045 1.00 83.19 98 GLU A C 1
ATOM 787 O O . GLU A 1 98 ? -13.110 3.756 25.269 1.00 83.19 98 GLU A O 1
ATOM 792 N N . SER A 1 99 ? -12.714 4.694 27.269 1.00 70.56 99 SER A N 1
ATOM 793 C CA . SER A 1 99 ? -11.824 3.625 27.759 1.00 70.56 99 SER A CA 1
ATOM 794 C C . SER A 1 99 ? -12.525 2.469 28.461 1.00 70.56 99 SER A C 1
ATOM 796 O O . SER A 1 99 ? -11.854 1.507 28.838 1.00 70.56 99 SER A O 1
ATOM 798 N N . LYS A 1 100 ? -13.833 2.552 28.721 1.00 67.75 100 LYS A N 1
ATOM 799 C CA . LYS A 1 100 ? -14.521 1.529 29.512 1.00 67.75 100 LYS A CA 1
ATOM 800 C C . LYS A 1 100 ? -16.031 1.710 29.502 1.00 67.75 100 LYS A C 1
ATOM 802 O O . LYS A 1 100 ? -16.512 2.813 29.752 1.00 67.75 100 LYS A O 1
ATOM 807 N N . ILE A 1 101 ? -16.749 0.603 29.352 1.00 57.81 101 ILE A N 1
ATOM 808 C CA . ILE A 1 101 ? -18.118 0.461 29.844 1.00 57.81 101 ILE A CA 1
ATOM 809 C C . ILE A 1 101 ? -18.046 -0.681 30.870 1.00 57.81 101 ILE A C 1
ATOM 811 O O . ILE A 1 101 ? -17.731 -1.812 30.513 1.00 57.81 101 ILE A O 1
ATOM 815 N N . ASP A 1 102 ? -18.251 -0.369 32.150 1.00 63.50 102 ASP A N 1
ATOM 816 C CA . ASP A 1 102 ? -18.266 -1.333 33.266 1.00 63.50 102 ASP A CA 1
ATOM 817 C C . ASP A 1 102 ? -16.955 -2.129 33.489 1.00 63.50 102 ASP A C 1
ATOM 819 O O . ASP A 1 102 ? -15.877 -1.539 33.623 1.00 63.50 102 ASP A O 1
ATOM 823 N N . ASP A 1 103 ? -17.045 -3.460 33.613 1.00 64.50 103 ASP A N 1
ATOM 824 C CA . ASP A 1 103 ? -15.936 -4.404 33.836 1.00 64.50 103 ASP A CA 1
ATOM 825 C C . ASP A 1 103 ? -15.377 -4.997 32.529 1.00 64.50 103 ASP A C 1
ATOM 827 O O . ASP A 1 103 ? -14.494 -5.856 32.561 1.00 64.50 103 ASP A O 1
ATOM 831 N N . GLU A 1 104 ? -15.849 -4.517 31.374 1.00 64.50 104 GLU A N 1
ATOM 832 C CA . GLU A 1 104 ? -15.397 -4.951 30.054 1.00 64.50 104 GLU A CA 1
ATOM 833 C C . GLU A 1 104 ? -14.597 -3.844 29.348 1.00 64.50 104 GLU A C 1
ATOM 835 O O . GLU A 1 104 ? -14.964 -2.666 29.333 1.00 64.50 104 GLU A O 1
ATOM 840 N N . PHE A 1 105 ? -13.476 -4.226 28.734 1.00 63.66 105 PHE A N 1
ATOM 841 C CA . PHE A 1 105 ? -12.756 -3.343 27.822 1.00 63.66 105 PHE A CA 1
ATOM 842 C C . PHE A 1 105 ? -13.524 -3.265 26.501 1.00 63.66 105 PHE A C 1
ATOM 844 O O . PHE A 1 105 ? -13.455 -4.178 25.676 1.00 63.66 105 PHE A O 1
ATOM 851 N N . ASN A 1 106 ? -14.265 -2.176 26.309 1.00 67.19 106 ASN A N 1
ATOM 852 C CA . ASN A 1 106 ? -15.018 -1.918 25.090 1.00 67.19 106 ASN A CA 1
ATOM 853 C C . ASN A 1 106 ? -14.696 -0.509 24.579 1.00 67.19 106 ASN A C 1
ATOM 855 O O . ASN A 1 106 ? -15.058 0.479 25.216 1.00 67.19 106 ASN A O 1
ATOM 859 N N . TYR A 1 107 ? -14.036 -0.433 23.421 1.00 73.56 107 TYR A N 1
ATOM 860 C CA . TYR A 1 107 ? -13.540 0.805 22.811 1.00 73.56 107 TYR A CA 1
ATOM 861 C C . TYR A 1 107 ? -14.287 1.260 21.527 1.00 73.56 107 TYR A C 1
ATOM 863 O O . TYR A 1 107 ? -13.654 1.814 20.629 1.00 73.56 107 TYR A O 1
ATOM 871 N N . PRO A 1 108 ? -15.612 1.056 21.340 1.00 70.19 108 PRO A N 1
ATOM 872 C CA . PRO A 1 108 ? -16.244 1.308 20.045 1.00 70.19 108 PRO A CA 1
ATOM 873 C C . PRO A 1 108 ? -16.665 2.773 19.869 1.00 70.19 108 PRO A C 1
ATOM 875 O O . PRO A 1 108 ? -17.075 3.164 18.773 1.00 70.19 108 PRO A O 1
ATOM 878 N N . VAL A 1 109 ? -16.635 3.571 20.943 1.00 81.38 109 VAL A N 1
ATOM 879 C CA . VAL A 1 109 ? -17.229 4.909 20.977 1.00 81.38 109 VAL A CA 1
ATOM 880 C C . VAL A 1 109 ? -16.154 5.977 20.845 1.00 81.38 109 VAL A C 1
ATOM 882 O O . VAL A 1 109 ? -15.273 6.124 21.695 1.00 81.38 109 VAL A O 1
ATOM 885 N N . LEU A 1 110 ? -16.273 6.760 19.777 1.00 88.00 110 LEU A N 1
ATOM 886 C CA . LEU A 1 110 ? -15.551 8.010 19.612 1.00 88.00 110 LEU A CA 1
ATOM 887 C C . LEU A 1 110 ? -16.159 9.088 20.513 1.00 88.00 110 LEU A C 1
ATOM 889 O O . LEU A 1 110 ? -17.354 9.364 20.434 1.00 88.00 110 LEU A O 1
ATOM 893 N N . LYS A 1 111 ? -15.321 9.765 21.300 1.00 88.88 111 LYS A N 1
ATOM 894 C CA . LYS A 1 111 ? -15.710 10.992 22.019 1.00 88.88 111 LYS A CA 1
ATOM 895 C C . LYS A 1 111 ? -15.681 12.227 21.125 1.00 88.88 111 LYS A C 1
ATOM 897 O O . LYS A 1 111 ? -16.291 13.244 21.442 1.00 88.88 111 LYS A O 1
ATOM 902 N N . LYS A 1 112 ? -14.918 12.155 20.035 1.00 88.69 112 LYS A N 1
ATOM 903 C CA . LYS A 1 112 ? -14.775 13.209 19.033 1.00 88.69 112 LYS A CA 1
ATOM 904 C C . LYS A 1 112 ? -14.977 12.593 17.664 1.00 88.69 112 LYS A C 1
ATOM 906 O O . LYS A 1 112 ? -14.361 11.577 17.356 1.00 88.69 112 LYS A O 1
ATOM 911 N N . GLU A 1 113 ? -15.820 13.216 16.854 1.00 89.62 113 GLU A N 1
ATOM 912 C CA . GLU A 1 113 ? -16.020 12.779 15.479 1.00 89.62 113 GLU A CA 1
ATOM 913 C C . GLU A 1 113 ? -14.705 12.871 14.697 1.00 89.62 113 GLU A C 1
ATOM 915 O O . GLU A 1 113 ? -13.992 13.875 14.761 1.00 89.62 113 GLU A O 1
ATOM 920 N N . ILE A 1 114 ? -14.389 11.805 13.965 1.00 90.12 114 ILE A N 1
ATOM 921 C CA . ILE A 1 114 ? -13.265 11.764 13.036 1.00 90.12 114 ILE A CA 1
ATOM 922 C C . ILE A 1 114 ? -13.868 11.653 11.636 1.00 90.12 114 ILE A C 1
ATOM 924 O O . ILE A 1 114 ? -14.475 10.622 11.330 1.00 90.12 114 ILE A O 1
ATOM 928 N N . PRO A 1 115 ? -13.712 12.676 10.778 1.00 92.81 115 PRO A N 1
ATOM 929 C CA . PRO A 1 115 ? -14.154 12.588 9.397 1.00 92.81 115 PRO A CA 1
ATOM 930 C C . PRO A 1 115 ? -13.491 11.404 8.696 1.00 92.81 115 PRO A C 1
ATOM 932 O O . PRO A 1 115 ? -12.284 11.186 8.831 1.00 92.81 115 PRO A O 1
ATOM 935 N N . PHE A 1 116 ? -14.268 10.661 7.908 1.00 92.81 116 PHE A N 1
ATOM 936 C CA . PHE A 1 116 ? -13.735 9.536 7.141 1.00 92.81 116 PHE A CA 1
ATOM 937 C C . PHE A 1 116 ? -12.577 9.966 6.227 1.00 92.81 116 PHE A C 1
ATOM 939 O O . PHE A 1 116 ? -11.576 9.262 6.154 1.00 92.81 116 PHE A O 1
ATOM 946 N N . ASP A 1 117 ? -12.671 11.141 5.599 1.00 92.56 117 ASP A N 1
ATOM 947 C CA . ASP A 1 117 ? -11.624 11.667 4.713 1.00 92.56 117 ASP A CA 1
ATOM 948 C C . ASP A 1 117 ? -10.276 11.825 5.428 1.00 92.56 117 ASP A C 1
ATOM 950 O O . ASP A 1 117 ? -9.230 11.582 4.828 1.00 92.56 117 ASP A O 1
ATOM 954 N N . THR A 1 118 ? -10.285 12.155 6.724 1.00 92.06 118 THR A N 1
ATOM 955 C CA . THR A 1 118 ? -9.068 12.187 7.541 1.00 92.06 118 THR A CA 1
ATOM 956 C C . THR A 1 118 ? -8.468 10.792 7.649 1.00 92.06 118 THR A C 1
ATOM 958 O O . THR A 1 118 ? -7.285 10.616 7.387 1.00 92.06 118 THR A O 1
ATOM 961 N N . ILE A 1 119 ? -9.272 9.777 7.980 1.00 91.00 119 ILE A N 1
ATOM 962 C CA . ILE A 1 119 ? -8.804 8.382 8.055 1.00 91.00 119 ILE A CA 1
ATOM 963 C C . ILE A 1 119 ? -8.283 7.927 6.691 1.00 91.00 119 ILE A C 1
ATOM 965 O O . ILE A 1 119 ? -7.212 7.336 6.615 1.00 91.00 119 ILE A O 1
ATOM 969 N N . PHE A 1 120 ? -9.003 8.245 5.615 1.00 91.56 120 PHE A N 1
ATOM 970 C CA . PHE A 1 120 ? -8.590 7.922 4.258 1.00 91.56 120 PHE A CA 1
ATOM 971 C C . PHE A 1 120 ? -7.224 8.530 3.933 1.00 91.56 120 PHE A C 1
ATOM 973 O O . PHE A 1 120 ? -6.345 7.811 3.477 1.00 91.56 120 PHE A O 1
ATOM 980 N N . GLN A 1 121 ? -6.989 9.808 4.238 1.00 89.56 121 GLN A N 1
ATOM 981 C CA . GLN A 1 121 ? -5.671 10.432 4.074 1.00 89.56 121 GLN A CA 1
ATOM 982 C C . GLN A 1 121 ? -4.598 9.758 4.938 1.00 89.56 121 GLN A C 1
ATOM 984 O O . GLN A 1 121 ? -3.503 9.495 4.447 1.00 89.56 121 GLN A O 1
ATOM 989 N N . LEU A 1 122 ? -4.916 9.420 6.191 1.00 88.19 122 LEU A N 1
ATOM 990 C CA . LEU A 1 122 ? -3.981 8.759 7.105 1.00 88.19 122 LEU A CA 1
ATOM 991 C C . LEU A 1 122 ? -3.559 7.361 6.618 1.00 88.19 122 LEU A C 1
ATOM 993 O O . LEU A 1 122 ? -2.429 6.949 6.863 1.00 88.19 122 LEU A O 1
ATOM 997 N N . LEU A 1 123 ? -4.418 6.647 5.885 1.00 87.00 123 LEU A N 1
ATOM 998 C CA . LEU A 1 123 ? -4.066 5.362 5.267 1.00 87.00 123 LEU A CA 1
ATOM 999 C C . LEU A 1 123 ? -2.977 5.481 4.184 1.00 87.00 123 LEU A C 1
ATOM 1001 O O . LEU A 1 123 ? -2.379 4.473 3.822 1.00 87.00 123 LEU A O 1
ATOM 1005 N N . HIS A 1 124 ? -2.703 6.691 3.688 1.00 87.06 124 HIS A N 1
ATOM 1006 C CA . HIS A 1 124 ? -1.621 6.969 2.740 1.00 87.06 124 HIS A CA 1
ATOM 1007 C C . HIS A 1 124 ? -0.339 7.447 3.426 1.00 87.06 124 HIS A C 1
ATOM 1009 O O . HIS A 1 124 ? 0.589 7.857 2.728 1.00 87.06 124 HIS A O 1
ATOM 1015 N N . ILE A 1 125 ? -0.285 7.478 4.767 1.00 75.31 125 ILE A N 1
ATOM 1016 C CA . ILE A 1 125 ? 0.894 7.988 5.469 1.00 75.31 125 ILE A CA 1
ATOM 1017 C C . ILE A 1 125 ? 2.120 7.172 5.068 1.00 75.31 125 ILE A C 1
ATOM 1019 O O . ILE A 1 125 ? 2.226 5.977 5.328 1.00 75.31 125 ILE A O 1
ATOM 1023 N N . LEU A 1 126 ? 3.071 7.898 4.500 1.00 76.56 126 LEU A N 1
ATOM 1024 C CA . LEU A 1 126 ? 4.480 7.557 4.444 1.00 76.56 126 LEU A CA 1
ATOM 1025 C C . LEU A 1 126 ? 5.160 8.431 5.492 1.00 76.56 126 LEU A C 1
ATOM 1027 O O . LEU A 1 126 ? 4.757 9.581 5.643 1.00 76.56 126 LEU A O 1
ATOM 1031 N N . GLU A 1 127 ? 6.162 7.935 6.213 1.00 81.31 127 GLU A N 1
ATOM 1032 C CA . GLU A 1 127 ? 6.876 8.764 7.192 1.00 81.31 127 GLU A CA 1
ATOM 1033 C C . GLU A 1 127 ? 7.803 9.729 6.434 1.00 81.31 127 GLU A C 1
ATOM 1035 O O . GLU A 1 127 ? 8.855 9.301 5.951 1.00 81.31 127 GLU A O 1
ATOM 1040 N N . PRO A 1 128 ? 7.451 11.020 6.270 1.00 73.31 128 PRO A N 1
ATOM 1041 C CA . PRO A 1 128 ? 8.181 11.905 5.369 1.00 73.31 128 PRO A CA 1
ATOM 1042 C C . PRO A 1 128 ? 9.584 12.246 5.877 1.00 73.31 128 PRO A C 1
ATOM 1044 O O . PRO A 1 128 ? 10.352 12.849 5.137 1.00 73.31 128 PRO A O 1
ATOM 1047 N N . LYS A 1 129 ? 9.923 11.920 7.129 1.00 81.38 129 LYS A N 1
ATOM 1048 C CA . LYS A 1 129 ? 11.250 12.167 7.707 1.00 81.38 129 LYS A CA 1
ATOM 1049 C C . LYS A 1 129 ? 12.054 10.891 7.936 1.00 81.38 129 LYS A C 1
ATOM 1051 O O . LYS A 1 129 ? 13.124 10.962 8.536 1.00 81.38 129 LYS A O 1
ATOM 1056 N N . LEU A 1 130 ? 11.560 9.733 7.493 1.00 84.00 130 LEU A N 1
ATOM 1057 C CA . LEU A 1 130 ? 12.301 8.484 7.622 1.00 84.00 130 LEU A CA 1
ATOM 1058 C C . LEU A 1 130 ? 13.444 8.484 6.611 1.00 84.00 130 LEU A C 1
ATOM 1060 O O . LEU A 1 130 ? 13.240 8.280 5.414 1.00 84.00 130 LEU A O 1
ATOM 1064 N N . GLU A 1 131 ? 14.652 8.695 7.112 1.00 85.12 131 GLU A N 1
ATOM 1065 C CA . GLU A 1 131 ? 15.868 8.508 6.337 1.00 85.12 131 GLU A CA 1
ATOM 1066 C C . GLU A 1 131 ? 16.270 7.034 6.375 1.00 85.12 131 GLU A C 1
ATOM 1068 O O . GLU A 1 131 ? 16.558 6.476 7.432 1.00 85.12 131 GLU A O 1
ATOM 1073 N N . ILE A 1 132 ? 16.271 6.401 5.202 1.00 88.56 132 ILE A N 1
ATOM 1074 C CA . ILE A 1 132 ? 16.697 5.013 5.021 1.00 88.56 132 ILE A CA 1
ATOM 1075 C C . ILE A 1 132 ? 18.079 5.036 4.367 1.00 88.56 132 ILE A C 1
ATOM 1077 O O . ILE A 1 132 ? 18.231 5.504 3.230 1.00 88.56 132 ILE A O 1
ATOM 1081 N N . SER A 1 133 ? 19.091 4.560 5.088 1.00 89.50 133 SER A N 1
ATOM 1082 C CA . SER A 1 133 ? 20.439 4.362 4.553 1.00 89.50 133 SER A CA 1
ATOM 1083 C C . SER A 1 133 ? 20.521 3.091 3.703 1.00 89.50 133 SER A C 1
ATOM 1085 O O . SER A 1 133 ? 19.649 2.229 3.766 1.00 89.50 133 SER A O 1
ATOM 1087 N N . GLU A 1 134 ? 21.587 2.950 2.915 1.00 88.50 134 GLU A N 1
ATOM 1088 C CA . GLU A 1 134 ? 21.763 1.827 1.976 1.00 88.50 134 GLU A CA 1
ATOM 1089 C C . GLU A 1 134 ? 21.679 0.461 2.662 1.00 88.50 134 GLU A C 1
ATOM 1091 O O . GLU A 1 134 ? 20.988 -0.438 2.200 1.00 88.50 134 GLU A O 1
ATOM 1096 N N . ASN A 1 135 ? 22.300 0.332 3.833 1.00 87.94 135 ASN A N 1
ATOM 1097 C CA . ASN A 1 135 ? 22.275 -0.887 4.643 1.00 87.94 135 ASN A CA 1
ATOM 1098 C C . ASN A 1 135 ? 20.920 -1.180 5.318 1.00 87.94 135 ASN A C 1
ATOM 1100 O O . ASN A 1 135 ? 20.757 -2.256 5.888 1.00 87.94 135 ASN A O 1
ATOM 1104 N N . GLN A 1 136 ? 19.992 -0.223 5.323 1.00 87.19 136 GLN A N 1
ATOM 1105 C CA . GLN A 1 136 ? 18.653 -0.355 5.906 1.00 87.19 136 GLN A CA 1
ATOM 1106 C C . GLN A 1 136 ? 17.560 -0.428 4.839 1.00 87.19 136 GLN A C 1
ATOM 1108 O O . GLN A 1 136 ? 16.397 -0.660 5.171 1.00 87.19 136 GLN A O 1
ATOM 1113 N N . TYR A 1 137 ? 17.904 -0.213 3.569 1.00 88.44 137 TYR A N 1
ATOM 1114 C CA . TYR A 1 137 ? 16.944 -0.289 2.484 1.00 88.44 137 TYR A CA 1
ATOM 1115 C C . TYR A 1 137 ? 16.503 -1.741 2.286 1.00 88.44 137 TYR A C 1
ATOM 1117 O O . TYR A 1 137 ? 17.320 -2.648 2.171 1.00 88.44 137 TYR A O 1
ATOM 1125 N N . GLY A 1 138 ? 15.186 -1.962 2.287 1.00 82.31 138 GLY A N 1
ATOM 1126 C CA . GLY A 1 138 ? 14.603 -3.302 2.151 1.00 82.31 138 GLY A CA 1
ATOM 1127 C C . GLY A 1 138 ? 14.720 -3.887 0.741 1.00 82.31 138 GLY A C 1
ATOM 1128 O O . GLY A 1 138 ? 14.439 -5.068 0.549 1.00 82.31 138 GLY A O 1
ATOM 1129 N N . GLY A 1 139 ? 15.110 -3.067 -0.238 1.00 84.69 139 GLY A N 1
ATOM 1130 C CA . GLY A 1 139 ? 15.432 -3.489 -1.595 1.00 84.69 139 GLY A CA 1
ATOM 1131 C C . GLY A 1 139 ? 16.936 -3.649 -1.811 1.00 84.69 139 GLY A C 1
ATOM 1132 O O . GLY A 1 139 ? 17.759 -3.199 -1.017 1.00 84.69 139 GLY A O 1
ATOM 1133 N N . LEU A 1 140 ? 17.293 -4.262 -2.933 1.00 87.38 140 LEU A N 1
ATOM 1134 C CA . LEU A 1 140 ? 18.663 -4.356 -3.419 1.00 87.38 140 LEU A CA 1
ATOM 1135 C C . LEU A 1 140 ? 18.760 -3.652 -4.783 1.00 87.38 140 LEU A C 1
ATOM 1137 O O . LEU A 1 140 ? 18.339 -4.242 -5.778 1.00 87.38 140 LEU A O 1
ATOM 1141 N N . PRO A 1 141 ? 19.241 -2.398 -4.851 1.00 88.44 141 PRO A N 1
ATOM 1142 C CA . PRO A 1 141 ? 19.523 -1.734 -6.121 1.00 88.44 141 PRO A CA 1
ATOM 1143 C C . PRO A 1 141 ? 20.545 -2.542 -6.934 1.00 88.44 141 PRO A C 1
ATOM 1145 O O . PRO A 1 141 ? 21.506 -3.079 -6.380 1.00 88.44 141 PRO A O 1
ATOM 1148 N N . GLY A 1 142 ? 20.353 -2.628 -8.247 1.00 84.31 142 GLY A N 1
ATOM 1149 C CA . GLY A 1 142 ? 21.218 -3.355 -9.176 1.00 84.31 142 GLY A CA 1
ATOM 1150 C C . GLY A 1 142 ? 22.512 -2.615 -9.523 1.00 84.31 142 GLY A C 1
ATOM 1151 O O . GLY A 1 142 ? 23.466 -3.224 -10.012 1.00 84.31 142 GLY A O 1
ATOM 1152 N N . SER A 1 143 ? 22.580 -1.308 -9.251 1.00 86.94 143 SER A N 1
ATOM 1153 C CA . SER A 1 143 ? 23.712 -0.459 -9.618 1.00 86.94 143 SER A CA 1
ATOM 1154 C C . SER A 1 143 ? 23.912 0.744 -8.689 1.00 86.94 143 SER A C 1
ATOM 1156 O O . SER A 1 143 ? 23.007 1.201 -7.991 1.00 86.94 143 SER A O 1
ATOM 1158 N N . PHE A 1 144 ? 25.117 1.328 -8.734 1.00 86.44 144 PHE A N 1
ATOM 1159 C CA . PHE A 1 144 ? 25.419 2.587 -8.038 1.00 86.44 144 PHE A CA 1
ATOM 1160 C C . PHE A 1 144 ? 24.534 3.750 -8.521 1.00 86.44 144 PHE A C 1
ATOM 1162 O O . PHE A 1 144 ? 24.190 4.639 -7.742 1.00 86.44 144 PHE A O 1
ATOM 1169 N N . SER A 1 145 ? 24.154 3.751 -9.802 1.00 85.81 145 SER A N 1
ATOM 1170 C CA . SER A 1 145 ? 23.280 4.772 -10.387 1.00 85.81 145 SER A CA 1
ATOM 1171 C C . SER A 1 145 ? 21.871 4.725 -9.793 1.00 85.81 145 SER A C 1
ATOM 1173 O O . SER A 1 145 ? 21.323 5.774 -9.464 1.00 85.81 145 SER A O 1
ATOM 1175 N N . GLU A 1 146 ? 21.321 3.526 -9.586 1.00 89.94 146 GLU A N 1
ATOM 1176 C CA . GLU A 1 146 ? 20.028 3.329 -8.921 1.00 89.94 146 GLU A CA 1
ATOM 1177 C C . GLU A 1 146 ? 20.052 3.813 -7.466 1.00 89.94 146 GLU A C 1
ATOM 1179 O O . GLU A 1 146 ? 19.137 4.513 -7.032 1.00 89.94 146 GLU A O 1
ATOM 1184 N N . TRP A 1 147 ? 21.119 3.521 -6.712 1.00 91.25 147 TRP A N 1
ATOM 1185 C CA . TRP A 1 147 ? 21.248 4.062 -5.355 1.00 91.25 147 TRP A CA 1
ATOM 1186 C C . TRP A 1 147 ? 21.357 5.591 -5.361 1.00 91.25 147 TRP A C 1
ATOM 1188 O O . TRP A 1 147 ? 20.670 6.277 -4.607 1.00 91.25 147 TRP A O 1
ATOM 1198 N N . LYS A 1 148 ? 22.168 6.153 -6.264 1.00 90.69 148 LYS A N 1
ATOM 1199 C CA . LYS A 1 148 ? 22.310 7.606 -6.418 1.00 90.69 148 LYS A CA 1
ATOM 1200 C C . LYS A 1 148 ? 20.982 8.278 -6.780 1.00 90.69 148 LYS A C 1
ATOM 1202 O O . LYS A 1 148 ? 20.740 9.404 -6.347 1.00 90.69 148 LYS A O 1
ATOM 1207 N N . PHE A 1 149 ? 20.115 7.614 -7.539 1.00 89.88 149 PHE A N 1
ATOM 1208 C CA . PHE A 1 149 ? 18.766 8.106 -7.795 1.00 89.88 149 PHE A CA 1
ATOM 1209 C C . PHE A 1 149 ? 17.960 8.242 -6.499 1.00 89.88 149 PHE A C 1
ATOM 1211 O O . PHE A 1 149 ? 17.449 9.325 -6.212 1.00 89.88 149 PHE A O 1
ATOM 1218 N N . LEU A 1 150 ? 17.913 7.188 -5.681 1.00 90.75 150 LEU A N 1
ATOM 1219 C CA . LEU A 1 150 ? 17.203 7.215 -4.400 1.00 90.75 150 LEU A CA 1
ATOM 1220 C C . LEU A 1 150 ? 17.786 8.238 -3.418 1.00 90.75 150 LEU A C 1
ATOM 1222 O O . LEU A 1 150 ? 17.038 8.912 -2.714 1.00 90.75 150 LEU A O 1
ATOM 1226 N N . ASP A 1 151 ? 19.112 8.325 -3.334 1.00 91.06 151 ASP A N 1
ATOM 1227 C CA . ASP A 1 151 ? 19.793 9.051 -2.260 1.00 91.06 151 ASP A CA 1
ATOM 1228 C C . ASP A 1 151 ? 20.099 10.513 -2.604 1.00 91.06 151 ASP A C 1
ATOM 1230 O O . ASP A 1 151 ? 20.051 11.386 -1.742 1.00 91.06 151 ASP A O 1
ATOM 1234 N N . VAL A 1 152 ? 20.377 10.804 -3.878 1.00 90.62 152 VAL A N 1
ATOM 1235 C CA . VAL A 1 152 ? 20.764 12.147 -4.330 1.00 90.62 152 VAL A CA 1
ATOM 1236 C C . VAL A 1 152 ? 19.642 12.815 -5.111 1.00 90.62 152 VAL A C 1
ATOM 1238 O O . VAL A 1 152 ? 19.289 13.953 -4.803 1.00 90.62 152 VAL A O 1
ATOM 1241 N N . ALA A 1 153 ? 19.077 12.140 -6.118 1.00 90.44 153 ALA A N 1
ATOM 1242 C CA . ALA A 1 153 ? 18.048 12.748 -6.966 1.00 90.44 153 ALA A CA 1
ATOM 1243 C C . ALA A 1 153 ? 16.711 12.909 -6.227 1.00 90.44 153 ALA A C 1
ATOM 1245 O O . ALA A 1 153 ? 16.029 13.915 -6.408 1.00 90.44 153 ALA A O 1
ATOM 1246 N N . LEU A 1 154 ? 16.369 11.954 -5.358 1.00 89.69 154 LEU A N 1
ATOM 1247 C CA . LEU A 1 154 ? 15.143 11.957 -4.558 1.00 89.69 154 LEU A CA 1
ATOM 1248 C C . LEU A 1 154 ? 15.366 12.354 -3.095 1.00 89.69 154 LEU A C 1
ATOM 1250 O O . LEU A 1 154 ? 14.516 12.082 -2.253 1.00 89.69 154 LEU A O 1
ATOM 1254 N N . LYS A 1 155 ? 16.468 13.046 -2.784 1.00 89.62 155 LYS A N 1
ATOM 1255 C CA . LYS A 1 155 ? 16.787 13.478 -1.411 1.00 89.62 155 LYS A CA 1
ATOM 1256 C C . LYS A 1 155 ? 15.655 14.279 -0.746 1.00 89.62 155 LYS A C 1
ATOM 1258 O O . LYS A 1 155 ? 15.427 14.147 0.449 1.00 89.62 155 LYS A O 1
ATOM 1263 N N . ASP A 1 156 ? 14.938 15.089 -1.531 1.00 89.81 156 ASP A N 1
ATOM 1264 C CA . ASP A 1 156 ? 13.839 15.943 -1.056 1.00 89.81 156 ASP A CA 1
ATOM 1265 C C . ASP A 1 156 ? 12.507 15.164 -0.963 1.00 89.81 156 ASP A C 1
ATOM 1267 O O . ASP A 1 156 ? 11.501 15.679 -0.477 1.00 89.81 156 ASP A O 1
ATOM 1271 N N . PHE A 1 157 ? 12.513 13.899 -1.398 1.00 89.00 157 PHE A N 1
ATOM 1272 C CA . PHE A 1 157 ? 11.400 12.953 -1.380 1.00 89.00 157 PHE A CA 1
ATOM 1273 C C . PHE A 1 157 ? 11.811 11.646 -0.670 1.00 89.00 157 PHE A C 1
ATOM 1275 O O . PHE A 1 157 ? 11.726 10.567 -1.260 1.00 89.00 157 PHE A O 1
ATOM 1282 N N . PRO A 1 158 ? 12.239 11.693 0.607 1.00 85.75 158 PRO A N 1
ATOM 1283 C CA . PRO A 1 158 ? 12.753 10.520 1.331 1.00 85.75 158 PRO A CA 1
ATOM 1284 C C . PRO A 1 158 ? 11.731 9.378 1.449 1.00 85.75 158 PRO A C 1
ATOM 1286 O O . PRO A 1 158 ? 12.109 8.210 1.553 1.00 85.75 158 PRO A O 1
ATOM 1289 N N . PHE A 1 159 ? 10.433 9.684 1.348 1.00 87.19 159 PHE A N 1
ATOM 1290 C CA . PHE A 1 159 ? 9.373 8.679 1.277 1.00 87.19 159 PHE A CA 1
ATOM 1291 C C . PHE A 1 159 ? 9.499 7.739 0.068 1.00 87.19 159 PHE A C 1
ATOM 1293 O O . PHE A 1 159 ? 8.974 6.631 0.118 1.00 87.19 159 PHE A O 1
ATOM 1300 N N . ALA A 1 160 ? 10.200 8.130 -1.004 1.00 90.12 160 ALA A N 1
ATOM 1301 C CA . ALA A 1 160 ? 10.394 7.291 -2.185 1.00 90.12 160 ALA A CA 1
ATOM 1302 C C . ALA A 1 160 ? 11.060 5.953 -1.827 1.00 90.12 160 ALA A C 1
ATOM 1304 O O . ALA A 1 160 ? 10.647 4.899 -2.311 1.00 90.12 160 ALA A O 1
ATOM 1305 N N . LYS A 1 161 ? 12.012 5.975 -0.882 1.00 90.19 161 LYS A N 1
ATOM 1306 C CA . LYS A 1 161 ? 12.679 4.775 -0.351 1.00 90.19 161 LYS A CA 1
ATOM 1307 C C . LYS A 1 161 ? 11.723 3.838 0.407 1.00 90.19 161 LYS A C 1
ATOM 1309 O O . LYS A 1 161 ? 12.065 2.684 0.621 1.00 90.19 161 LYS A O 1
ATOM 1314 N N . GLN A 1 162 ? 10.540 4.298 0.820 1.00 88.00 162 GLN A N 1
ATOM 1315 C CA . GLN A 1 162 ? 9.528 3.453 1.473 1.00 88.00 162 GLN A CA 1
ATOM 1316 C C . GLN A 1 162 ? 8.598 2.760 0.472 1.00 88.00 162 GLN A C 1
ATOM 1318 O O . GLN A 1 162 ? 8.015 1.731 0.804 1.00 88.00 162 GLN A O 1
ATOM 1323 N N . ILE A 1 163 ? 8.439 3.318 -0.731 1.00 87.94 163 ILE A N 1
ATOM 1324 C CA . ILE A 1 163 ? 7.427 2.865 -1.697 1.00 87.94 163 ILE A CA 1
ATOM 1325 C C . ILE A 1 163 ? 8.016 2.182 -2.930 1.00 87.94 163 ILE A C 1
ATOM 1327 O O . ILE A 1 163 ? 7.329 1.391 -3.572 1.00 87.94 163 ILE A O 1
ATOM 1331 N N . PHE A 1 164 ? 9.276 2.460 -3.268 1.00 91.31 164 PHE A N 1
ATOM 1332 C CA . PHE A 1 164 ? 9.914 1.863 -4.435 1.00 91.31 164 PHE A CA 1
ATOM 1333 C C . PHE A 1 164 ? 10.412 0.454 -4.137 1.00 91.31 164 PHE A C 1
ATOM 1335 O O . PHE A 1 164 ? 11.184 0.226 -3.205 1.00 91.31 164 PHE A O 1
ATOM 1342 N N . GLN A 1 165 ? 9.989 -0.477 -4.984 1.00 89.38 165 GLN A N 1
ATOM 1343 C CA . GLN A 1 165 ? 10.457 -1.852 -5.030 1.00 89.38 165 GLN A CA 1
ATOM 1344 C C . GLN A 1 165 ? 11.576 -1.944 -6.060 1.00 89.38 165 GLN A C 1
ATOM 1346 O O . GLN A 1 165 ? 11.324 -1.771 -7.256 1.00 89.38 165 GLN A O 1
ATOM 1351 N N . SER A 1 166 ? 12.798 -2.199 -5.601 1.00 91.75 166 SER A N 1
ATOM 1352 C CA . SER A 1 166 ? 13.941 -2.384 -6.491 1.00 91.75 166 SER A CA 1
ATOM 1353 C C . SER A 1 166 ? 13.966 -3.792 -7.080 1.00 91.75 166 SER A C 1
ATOM 1355 O O . SER A 1 166 ? 13.590 -4.753 -6.405 1.00 91.75 166 SER A O 1
ATOM 1357 N N . GLN A 1 167 ? 14.466 -3.929 -8.307 1.00 88.44 167 GLN A N 1
ATOM 1358 C CA . GLN A 1 167 ? 14.753 -5.228 -8.931 1.00 88.44 167 GLN A CA 1
ATOM 1359 C C . GLN A 1 167 ? 13.537 -6.182 -8.959 1.00 88.44 167 GLN A C 1
ATOM 1361 O O . GLN A 1 167 ? 13.671 -7.401 -8.828 1.00 88.44 167 GLN A O 1
ATOM 1366 N N . ARG A 1 168 ? 12.324 -5.633 -9.131 1.00 87.38 168 ARG A N 1
ATOM 1367 C CA . ARG A 1 168 ? 11.073 -6.406 -9.228 1.00 87.38 168 ARG A CA 1
ATOM 1368 C C . ARG A 1 168 ? 11.062 -7.206 -10.530 1.00 87.38 168 ARG A C 1
ATOM 1370 O O . ARG A 1 168 ? 11.318 -6.648 -11.590 1.00 87.38 168 ARG A O 1
ATOM 1377 N N . ASP A 1 169 ? 10.733 -8.494 -10.473 1.00 87.25 169 ASP A N 1
ATOM 1378 C CA . ASP A 1 169 ? 10.607 -9.325 -11.678 1.00 87.25 169 ASP A CA 1
ATOM 1379 C C . ASP A 1 169 ? 9.447 -8.822 -12.554 1.00 87.25 169 ASP A C 1
ATOM 1381 O O . ASP A 1 169 ? 8.312 -8.706 -12.081 1.00 87.25 169 ASP A O 1
ATOM 1385 N N . LEU A 1 170 ? 9.715 -8.552 -13.834 1.00 85.38 170 LEU A N 1
ATOM 1386 C CA . LEU A 1 170 ? 8.716 -8.109 -14.808 1.00 85.38 170 LEU A CA 1
ATOM 1387 C C . LEU A 1 170 ? 7.532 -9.085 -14.918 1.00 85.38 170 LEU A C 1
ATOM 1389 O O . LEU A 1 170 ? 6.403 -8.659 -15.156 1.00 85.38 170 LEU A O 1
ATOM 1393 N N . ALA A 1 171 ? 7.746 -10.381 -14.667 1.00 84.94 171 ALA A N 1
ATOM 1394 C CA . ALA A 1 171 ? 6.679 -11.382 -14.649 1.00 84.94 171 ALA A CA 1
ATOM 1395 C C . ALA A 1 171 ? 5.619 -11.133 -13.555 1.00 84.94 171 ALA A C 1
ATOM 1397 O O . ALA A 1 171 ? 4.537 -11.712 -13.596 1.00 84.94 171 ALA A O 1
ATOM 1398 N N . THR A 1 172 ? 5.907 -10.276 -12.569 1.00 83.19 172 THR A N 1
ATOM 1399 C CA . THR A 1 172 ? 4.955 -9.883 -11.515 1.00 83.19 172 THR A CA 1
ATOM 1400 C C . THR A 1 172 ? 4.106 -8.663 -11.881 1.00 83.19 172 THR A C 1
ATOM 1402 O O . THR A 1 172 ? 3.253 -8.269 -11.086 1.00 83.19 172 THR A O 1
ATOM 1405 N N . ILE A 1 173 ? 4.341 -8.051 -13.045 1.00 82.50 173 ILE A N 1
ATOM 1406 C CA . ILE A 1 173 ? 3.527 -6.953 -13.588 1.00 82.50 173 ILE A CA 1
ATOM 1407 C C . ILE A 1 173 ? 2.295 -7.497 -14.318 1.00 82.50 173 ILE A C 1
ATOM 1409 O O . ILE A 1 173 ? 1.224 -6.905 -14.247 1.00 82.50 173 ILE A O 1
ATOM 1413 N N . GLY A 1 174 ? 2.425 -8.651 -14.975 1.00 76.19 174 GLY A N 1
ATOM 1414 C CA . GLY A 1 174 ? 1.350 -9.251 -15.754 1.00 76.19 174 GLY A CA 1
ATOM 1415 C C . GLY A 1 174 ? 1.647 -10.679 -16.193 1.00 76.19 174 GLY A C 1
ATOM 1416 O O . GLY A 1 174 ? 2.775 -11.166 -16.110 1.00 76.19 174 GLY A O 1
ATOM 1417 N N . ASN A 1 175 ? 0.629 -11.356 -16.720 1.00 71.56 175 ASN A N 1
ATOM 1418 C CA . ASN A 1 175 ? 0.792 -12.682 -17.311 1.00 71.56 175 ASN A CA 1
ATOM 1419 C C . ASN A 1 175 ? 1.217 -12.536 -18.779 1.00 71.56 175 ASN A C 1
ATOM 1421 O O . ASN A 1 175 ? 0.468 -11.972 -19.567 1.00 71.56 175 ASN A O 1
ATOM 1425 N N . GLY A 1 176 ? 2.368 -13.082 -19.180 1.00 65.44 176 GLY A N 1
ATOM 1426 C CA . GLY A 1 176 ? 2.726 -13.169 -20.607 1.00 65.44 176 GLY A CA 1
ATOM 1427 C C . GLY A 1 176 ? 4.213 -13.046 -20.921 1.00 65.44 176 GLY A C 1
ATOM 1428 O O . GLY A 1 176 ? 4.672 -13.592 -21.921 1.00 65.44 176 GLY A O 1
ATOM 1429 N N . LEU A 1 177 ? 4.987 -12.410 -20.043 1.00 69.69 177 LEU A N 1
ATOM 1430 C CA . LEU A 1 177 ? 6.428 -12.244 -20.210 1.00 69.69 177 LEU A CA 1
ATOM 1431 C C . LEU A 1 177 ? 7.178 -13.173 -19.249 1.00 69.69 177 LEU A C 1
ATOM 1433 O O . LEU A 1 177 ? 7.435 -12.850 -18.095 1.00 69.69 177 LEU A O 1
ATOM 1437 N N . ALA A 1 178 ? 7.508 -14.372 -19.732 1.00 57.28 178 ALA A N 1
ATOM 1438 C CA . ALA A 1 178 ? 8.401 -15.291 -19.033 1.00 57.28 178 ALA A CA 1
ATOM 1439 C C . ALA A 1 178 ? 9.842 -15.002 -19.467 1.00 57.28 178 ALA A C 1
ATOM 1441 O O . ALA A 1 178 ? 10.187 -15.200 -20.632 1.00 57.28 178 ALA A O 1
ATOM 1442 N N . GLY A 1 179 ? 10.688 -14.526 -18.551 1.00 56.25 179 GLY A N 1
ATOM 1443 C CA . GLY A 1 179 ? 12.064 -14.220 -18.937 1.00 56.25 179 GLY A CA 1
ATOM 1444 C C . GLY A 1 179 ? 12.914 -13.441 -17.947 1.00 56.25 179 GLY A C 1
ATOM 1445 O O . GLY A 1 179 ? 13.659 -12.593 -18.410 1.00 56.25 179 GLY A O 1
ATOM 1446 N N . GLY A 1 180 ? 12.823 -13.714 -16.639 1.00 59.16 180 GLY A N 1
ATOM 1447 C CA . GLY A 1 180 ? 13.868 -13.436 -15.634 1.00 59.16 180 GLY A CA 1
ATOM 1448 C C . GLY A 1 180 ? 14.578 -12.079 -15.694 1.00 59.16 180 GLY A C 1
ATOM 1449 O O . GLY A 1 180 ? 15.768 -12.016 -15.389 1.00 59.16 180 GLY A O 1
ATOM 1450 N N . ARG A 1 181 ? 13.895 -11.017 -16.128 1.00 74.62 181 ARG A N 1
ATOM 1451 C CA . ARG A 1 181 ? 14.442 -9.662 -16.173 1.00 74.62 181 ARG A CA 1
ATOM 1452 C C . ARG A 1 181 ? 13.711 -8.812 -15.160 1.00 74.62 181 ARG A C 1
ATOM 1454 O O . ARG A 1 181 ? 12.483 -8.811 -15.094 1.00 74.62 181 ARG A O 1
ATOM 1461 N N . THR A 1 182 ? 14.508 -8.122 -14.373 1.00 85.62 182 THR A N 1
ATOM 1462 C CA 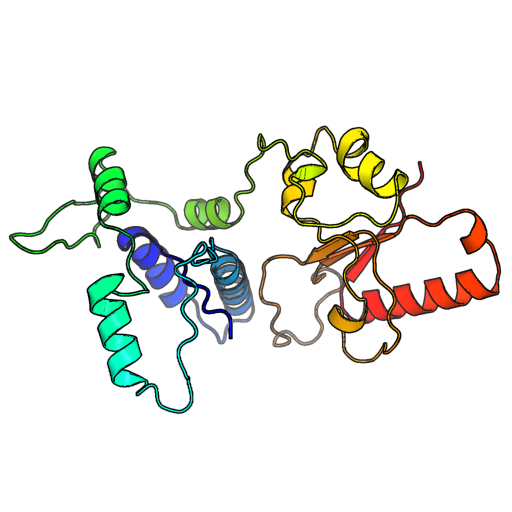. THR A 1 182 ? 14.055 -7.234 -13.326 1.00 85.62 182 THR A CA 1
ATOM 1463 C C . THR A 1 182 ? 13.885 -5.821 -13.875 1.00 85.62 182 THR A C 1
ATOM 1465 O O . THR A 1 182 ? 14.512 -5.428 -14.862 1.00 85.62 182 THR A O 1
ATOM 1468 N N . LEU A 1 183 ? 12.968 -5.093 -13.256 1.00 88.12 183 LEU A N 1
ATOM 1469 C CA . LEU A 1 183 ? 12.810 -3.649 -13.365 1.00 88.12 183 LEU A CA 1
ATOM 1470 C C . LEU A 1 183 ? 13.763 -2.986 -12.374 1.00 88.12 183 LEU A C 1
ATOM 1472 O O . LEU A 1 183 ? 13.919 -3.517 -11.275 1.00 88.12 183 LEU A O 1
ATOM 1476 N N . ASP A 1 184 ? 14.318 -1.816 -12.678 1.00 90.44 184 ASP A N 1
ATOM 1477 C CA . ASP A 1 184 ? 15.217 -1.153 -11.725 1.00 90.44 184 ASP A CA 1
ATOM 1478 C C . ASP A 1 184 ? 14.465 -0.676 -10.480 1.00 90.44 184 ASP A C 1
ATOM 1480 O O . ASP A 1 184 ? 14.774 -1.111 -9.369 1.00 90.44 184 ASP A O 1
ATOM 1484 N N . PHE A 1 185 ? 13.404 0.120 -10.664 1.00 93.19 185 PHE A N 1
ATOM 1485 C CA . PHE A 1 185 ? 12.412 0.382 -9.620 1.00 93.19 185 PHE A CA 1
ATOM 1486 C C . PHE A 1 185 ? 10.987 0.278 -10.150 1.00 93.19 185 PHE A C 1
ATOM 1488 O O . PHE A 1 185 ? 10.692 0.563 -11.308 1.00 93.19 185 PHE A O 1
ATOM 1495 N N . SER A 1 186 ? 10.068 -0.066 -9.257 1.00 92.25 186 SER A N 1
ATOM 1496 C CA . SER A 1 186 ? 8.635 0.010 -9.515 1.00 92.25 186 SER A CA 1
ATOM 1497 C C . SER A 1 186 ? 7.885 0.484 -8.278 1.00 92.25 186 SER A C 1
ATOM 1499 O O . SER A 1 186 ? 8.317 0.267 -7.145 1.00 92.25 186 SER A O 1
ATOM 1501 N N . PHE A 1 187 ? 6.747 1.124 -8.498 1.00 91.06 187 PHE A N 1
ATOM 1502 C CA . PHE A 1 187 ? 5.778 1.457 -7.470 1.00 91.06 187 PHE A CA 1
ATOM 1503 C C . PHE A 1 187 ? 4.399 1.048 -7.956 1.00 91.06 187 PHE A C 1
ATOM 1505 O O . PHE A 1 187 ? 3.955 1.493 -9.009 1.00 91.06 187 PHE A O 1
ATOM 1512 N N . GLU A 1 188 ? 3.721 0.213 -7.183 1.00 87.81 188 GLU A N 1
ATOM 1513 C CA . GLU A 1 188 ? 2.336 -0.158 -7.439 1.00 87.81 188 GLU A CA 1
ATOM 1514 C C . GLU A 1 188 ? 1.435 0.631 -6.498 1.00 87.81 188 GLU A C 1
ATOM 1516 O O . GLU A 1 188 ? 1.680 0.669 -5.288 1.00 87.81 188 GLU A O 1
ATOM 1521 N N . PHE A 1 189 ? 0.410 1.284 -7.044 1.00 87.75 189 PHE A N 1
ATOM 1522 C CA . PHE A 1 189 ? -0.502 2.057 -6.218 1.00 87.75 189 PHE A CA 1
ATOM 1523 C C . PHE A 1 189 ? -1.265 1.119 -5.274 1.00 87.75 189 PHE A C 1
ATOM 1525 O O . PHE A 1 189 ? -1.746 0.072 -5.709 1.00 87.75 189 PHE A O 1
ATOM 1532 N N . PRO A 1 190 ? -1.436 1.489 -3.993 1.00 85.00 190 PRO A N 1
ATOM 1533 C CA . PRO A 1 190 ? -2.027 0.622 -2.977 1.00 85.00 190 PRO A CA 1
ATOM 1534 C C . PRO A 1 190 ? -3.564 0.577 -3.060 1.00 85.00 190 PRO A C 1
ATOM 1536 O O . PRO A 1 190 ? -4.258 0.655 -2.049 1.00 85.00 190 PRO A O 1
ATOM 1539 N N . TYR A 1 191 ? -4.122 0.482 -4.266 1.00 86.38 191 TYR A N 1
ATOM 1540 C CA . TYR A 1 191 ? -5.557 0.418 -4.518 1.00 86.38 191 TYR A CA 1
ATOM 1541 C C . TYR A 1 191 ? -5.908 -0.894 -5.208 1.00 86.38 191 TYR A C 1
ATOM 1543 O O . TYR A 1 191 ? -5.178 -1.363 -6.078 1.00 86.38 191 TYR A O 1
ATOM 1551 N N . LEU A 1 192 ? -7.061 -1.473 -4.865 1.00 82.81 192 LEU A N 1
ATOM 1552 C CA . LEU A 1 192 ? -7.602 -2.541 -5.695 1.00 82.81 192 LEU A CA 1
ATOM 1553 C C . LEU A 1 192 ? -8.155 -1.924 -6.975 1.00 82.81 192 LEU A C 1
ATOM 1555 O O . LEU A 1 192 ? -8.900 -0.945 -6.936 1.00 82.81 192 LEU A O 1
ATOM 1559 N N . ILE A 1 193 ? -7.816 -2.529 -8.105 1.00 71.31 193 ILE A N 1
ATOM 1560 C CA . ILE A 1 193 ? -8.418 -2.208 -9.392 1.00 71.31 193 ILE A CA 1
ATOM 1561 C C . ILE A 1 193 ? -9.315 -3.384 -9.760 1.00 71.31 193 ILE A C 1
ATOM 1563 O O . ILE A 1 193 ? -8.839 -4.471 -10.080 1.00 71.31 193 ILE A O 1
ATOM 1567 N N . THR A 1 194 ? -10.635 -3.200 -9.664 1.00 63.19 194 THR A N 1
ATOM 1568 C CA . THR A 1 194 ? -11.574 -4.184 -10.206 1.00 63.19 194 THR A CA 1
ATOM 1569 C C . THR A 1 194 ? -11.919 -3.808 -11.642 1.00 63.19 194 THR A C 1
ATOM 1571 O O . THR A 1 194 ? -12.370 -2.699 -11.919 1.00 63.19 194 THR A O 1
ATOM 1574 N N . ASN A 1 195 ? -11.767 -4.764 -12.563 1.00 53.47 195 ASN A N 1
ATOM 1575 C CA . ASN A 1 195 ? -12.100 -4.646 -13.995 1.00 53.47 195 ASN A CA 1
ATOM 1576 C C . ASN A 1 195 ? -13.610 -4.431 -14.273 1.00 53.47 195 ASN A C 1
ATOM 1578 O O . ASN A 1 195 ? -14.086 -4.638 -15.387 1.00 53.47 195 ASN A O 1
ATOM 1582 N N . SER A 1 196 ? -14.390 -4.062 -13.253 1.00 45.84 196 SER A N 1
ATOM 1583 C CA . SER A 1 196 ? -15.846 -3.898 -13.276 1.00 45.84 196 SER A CA 1
ATOM 1584 C C . SER A 1 196 ? -16.304 -2.691 -14.094 1.00 45.84 196 SER A C 1
ATOM 1586 O O . SER A 1 196 ? -17.483 -2.588 -14.430 1.00 45.84 196 SER A O 1
ATOM 1588 N N . VAL A 1 197 ? -15.398 -1.763 -14.397 1.00 45.03 197 VAL A N 1
ATOM 1589 C CA . VAL A 1 197 ? -15.666 -0.637 -15.287 1.00 45.03 197 VAL A CA 1
ATOM 1590 C C . VAL A 1 197 ? -15.072 -1.008 -16.638 1.00 45.03 197 VAL A C 1
ATOM 1592 O O . VAL A 1 197 ? -13.857 -1.005 -16.806 1.00 45.03 197 VAL A O 1
ATOM 1595 N N . GLY A 1 198 ? -15.936 -1.415 -17.573 1.00 39.69 198 GLY A N 1
ATOM 1596 C CA . GLY A 1 198 ? -15.538 -1.690 -18.950 1.00 39.69 198 GLY A CA 1
ATOM 1597 C C . GLY A 1 198 ? -14.681 -0.541 -19.473 1.00 39.69 198 GLY A C 1
ATOM 1598 O O . GLY A 1 198 ? -15.123 0.605 -19.451 1.00 39.69 198 GLY A O 1
ATOM 1599 N N . ASN A 1 199 ? -13.464 -0.883 -19.892 1.00 39.06 199 ASN A N 1
ATOM 1600 C CA . ASN A 1 199 ? -12.359 0.027 -20.168 1.00 39.06 199 ASN A CA 1
ATOM 1601 C C . ASN A 1 199 ? -11.984 0.867 -18.939 1.00 39.06 199 ASN A C 1
ATOM 1603 O O . ASN A 1 199 ? -12.579 1.914 -18.672 1.00 39.06 199 ASN A O 1
ATOM 1607 N N . LEU A 1 200 ? -10.933 0.433 -18.233 1.00 44.22 200 LEU A N 1
ATOM 1608 C CA . LEU A 1 200 ? -10.113 1.357 -17.459 1.00 44.22 200 LEU A CA 1
ATOM 1609 C C . LEU A 1 200 ? -9.786 2.506 -18.416 1.00 44.22 200 LEU A C 1
ATOM 1611 O O . LEU A 1 200 ? -9.127 2.308 -19.432 1.00 44.22 200 LEU A O 1
ATOM 1615 N N . THR A 1 201 ? -10.350 3.689 -18.181 1.00 47.03 201 THR A N 1
ATOM 1616 C CA . THR A 1 201 ? -9.918 4.881 -18.917 1.00 47.03 201 THR A CA 1
ATOM 1617 C C . THR A 1 201 ? -8.405 5.006 -18.743 1.00 47.03 201 THR A C 1
ATOM 1619 O O . THR A 1 201 ? -7.923 4.645 -17.668 1.00 47.03 201 THR A O 1
ATOM 1622 N N . ASP A 1 202 ? -7.692 5.590 -19.710 1.00 46.28 202 ASP A N 1
ATOM 1623 C CA . ASP A 1 202 ? -6.229 5.839 -19.743 1.00 46.28 202 ASP A CA 1
ATOM 1624 C C . ASP A 1 202 ? -5.604 6.456 -18.458 1.00 46.28 202 ASP A C 1
ATOM 1626 O O . ASP A 1 202 ? -4.405 6.703 -18.381 1.00 46.28 202 ASP A O 1
ATOM 1630 N N . LYS A 1 203 ? -6.414 6.745 -17.436 1.00 45.25 203 LYS A N 1
ATOM 1631 C CA . LYS A 1 203 ? -6.099 7.398 -16.165 1.00 45.25 203 LYS A CA 1
ATOM 1632 C C . LYS A 1 203 ? -6.048 6.469 -14.945 1.00 45.25 203 LYS A C 1
ATOM 1634 O O . LYS A 1 203 ? -5.810 6.967 -13.849 1.00 45.25 203 LYS A O 1
ATOM 1639 N N . GLN A 1 204 ? -6.291 5.165 -15.081 1.00 59.00 204 GLN A N 1
ATOM 1640 C CA . GLN A 1 204 ? -6.195 4.213 -13.962 1.00 59.00 204 GLN A CA 1
ATOM 1641 C C . GLN A 1 204 ? -4.961 3.323 -14.117 1.00 59.00 204 GLN A C 1
ATOM 1643 O O . GLN A 1 204 ? -5.067 2.117 -14.314 1.00 59.00 204 GLN A O 1
ATOM 1648 N N . LYS A 1 205 ? -3.778 3.944 -14.049 1.00 65.44 205 LYS A N 1
ATOM 1649 C CA . LYS A 1 205 ? -2.517 3.205 -13.974 1.00 65.44 205 LYS A CA 1
ATOM 1650 C C . LYS A 1 205 ? -2.480 2.386 -12.671 1.00 65.44 205 LYS A C 1
ATOM 1652 O O . LYS A 1 205 ? -2.867 2.898 -11.623 1.00 65.44 205 LYS A O 1
ATOM 1657 N N . GLN A 1 206 ? -2.032 1.133 -12.743 1.00 82.19 206 GLN A N 1
ATOM 1658 C CA . GLN A 1 206 ? -1.772 0.234 -11.610 1.00 82.19 206 GLN A CA 1
ATOM 1659 C C . GLN A 1 206 ? -0.460 0.608 -10.906 1.00 82.19 206 GLN A C 1
ATOM 1661 O O . GLN A 1 206 ? -0.320 0.408 -9.701 1.00 82.19 206 GLN A O 1
ATOM 1666 N N . GLY A 1 207 ? 0.483 1.221 -11.624 1.00 88.88 207 GLY A N 1
ATOM 1667 C CA . GLY A 1 207 ? 1.744 1.659 -11.047 1.00 88.88 207 GLY A CA 1
ATOM 1668 C C . GLY A 1 207 ? 2.656 2.395 -12.020 1.00 88.88 207 GLY A C 1
ATOM 1669 O O . GLY A 1 207 ? 2.287 2.694 -13.155 1.00 88.88 207 GLY A O 1
ATOM 1670 N N . ILE A 1 208 ? 3.862 2.685 -11.547 1.00 91.75 208 ILE A N 1
ATOM 1671 C CA . ILE A 1 208 ? 4.929 3.368 -12.275 1.00 91.75 208 ILE A CA 1
ATOM 1672 C C . ILE A 1 208 ? 6.182 2.491 -12.225 1.00 91.75 208 ILE A C 1
ATOM 1674 O O . ILE A 1 208 ? 6.482 1.879 -11.199 1.00 91.75 208 ILE A O 1
ATOM 1678 N N . ILE A 1 209 ? 6.916 2.441 -13.328 1.00 92.69 209 ILE A N 1
ATOM 1679 C CA . ILE A 1 209 ? 8.197 1.759 -13.486 1.00 92.69 209 ILE A CA 1
ATOM 1680 C C . ILE A 1 209 ? 9.259 2.818 -13.777 1.00 92.69 209 ILE A C 1
ATOM 1682 O O . ILE A 1 209 ? 9.027 3.728 -14.569 1.00 92.69 209 ILE A O 1
ATOM 1686 N N . PHE A 1 210 ? 10.429 2.690 -13.158 1.00 91.50 210 PHE A N 1
ATOM 1687 C CA . PHE A 1 210 ? 11.612 3.476 -13.490 1.00 91.50 210 PHE A CA 1
ATOM 1688 C C . PHE A 1 210 ? 12.687 2.545 -14.052 1.00 91.50 210 PHE A C 1
ATOM 1690 O O . PHE A 1 210 ? 13.047 1.573 -13.390 1.00 91.50 210 PHE A O 1
ATOM 1697 N N . GLU A 1 211 ? 13.200 2.861 -15.241 1.00 89.75 211 GLU A N 1
ATOM 1698 C CA . GLU A 1 211 ? 14.305 2.143 -15.899 1.00 89.75 211 GLU A CA 1
ATOM 1699 C C . GLU A 1 211 ? 15.477 3.109 -16.141 1.00 89.75 211 GLU A C 1
ATOM 1701 O O . GLU A 1 211 ? 15.296 4.236 -16.615 1.00 89.75 211 GLU A O 1
ATOM 1706 N N . PHE A 1 212 ? 16.688 2.671 -15.805 1.00 86.19 212 PHE A N 1
ATOM 1707 C CA . PHE A 1 212 ? 17.935 3.425 -15.901 1.00 86.19 212 PHE A CA 1
ATOM 1708 C C . PHE A 1 212 ? 18.775 2.850 -17.035 1.00 86.19 212 PHE A C 1
ATOM 1710 O O . PHE A 1 212 ? 19.736 2.104 -16.841 1.00 86.19 212 PHE A O 1
ATOM 1717 N N . ASP A 1 213 ? 18.418 3.252 -18.248 1.00 81.88 213 ASP A N 1
ATOM 1718 C CA . ASP A 1 213 ? 19.068 2.774 -19.458 1.00 81.88 213 ASP A CA 1
ATOM 1719 C C . ASP A 1 213 ? 20.545 3.209 -19.525 1.00 81.88 213 ASP A C 1
ATOM 1721 O O . ASP A 1 213 ? 20.891 4.390 -19.623 1.00 81.88 213 ASP A O 1
ATOM 1725 N N . GLY A 1 214 ? 21.451 2.231 -19.545 1.00 77.81 214 GLY A N 1
ATOM 1726 C CA . GLY A 1 214 ? 22.864 2.461 -19.842 1.00 77.81 214 GLY A CA 1
ATOM 1727 C C . GLY A 1 214 ? 23.152 2.662 -21.344 1.00 77.81 214 GLY A C 1
ATOM 1728 O O . GLY A 1 214 ? 22.301 2.422 -22.200 1.00 77.81 214 GLY A O 1
ATOM 1729 N N . PRO A 1 215 ? 24.402 2.988 -21.732 1.00 77.88 215 PRO A N 1
ATOM 1730 C CA . PRO A 1 215 ? 24.778 3.217 -23.138 1.00 77.88 215 PRO A CA 1
ATOM 1731 C C . PRO A 1 215 ? 24.455 2.058 -24.101 1.00 77.88 215 PRO A C 1
ATOM 1733 O O . PRO A 1 215 ? 24.266 2.263 -25.299 1.00 77.88 215 PRO A O 1
ATOM 1736 N N . HIS A 1 216 ? 24.369 0.831 -23.584 1.00 76.88 216 HIS A N 1
ATOM 1737 C CA . HIS A 1 216 ? 24.047 -0.371 -24.350 1.00 76.88 216 HIS A CA 1
ATOM 1738 C C . HIS A 1 216 ? 22.598 -0.398 -24.877 1.00 76.88 216 HIS A C 1
ATOM 1740 O O . HIS A 1 216 ? 22.344 -1.056 -25.887 1.00 76.88 216 HIS A O 1
ATOM 1746 N N . HIS A 1 217 ? 21.682 0.388 -24.298 1.00 78.31 217 HIS A N 1
ATOM 1747 C CA . HIS A 1 217 ? 20.310 0.573 -24.793 1.00 78.31 217 HIS A CA 1
ATOM 1748 C C . HIS A 1 217 ? 20.239 1.347 -26.118 1.00 78.31 217 HIS A C 1
ATOM 1750 O O . HIS A 1 217 ? 19.202 1.419 -26.771 1.00 78.31 217 HIS A O 1
ATOM 1756 N N . GLN A 1 218 ? 21.362 1.888 -26.603 1.00 80.44 218 GLN A N 1
ATOM 1757 C CA . GLN A 1 218 ? 21.421 2.483 -27.939 1.00 80.44 218 GLN A CA 1
ATOM 1758 C C . GLN A 1 218 ? 21.480 1.434 -29.064 1.00 80.44 218 GLN A C 1
ATOM 1760 O O . GLN A 1 218 ? 21.204 1.762 -30.223 1.00 80.44 218 GLN A O 1
ATOM 1765 N N . LEU A 1 219 ? 21.804 0.176 -28.743 1.00 84.56 219 LEU A N 1
ATOM 1766 C CA . LEU A 1 219 ? 21.856 -0.922 -29.706 1.00 84.56 219 LEU A CA 1
ATOM 1767 C C . LEU A 1 219 ? 20.450 -1.267 -30.214 1.00 84.56 219 LEU A C 1
ATOM 1769 O O . LEU A 1 219 ? 19.516 -1.423 -29.433 1.00 84.56 219 LEU A O 1
ATOM 1773 N N . LYS A 1 220 ? 20.301 -1.456 -31.534 1.00 80.94 220 LYS A N 1
ATOM 1774 C CA . LYS A 1 220 ? 18.998 -1.736 -32.175 1.00 80.94 220 LYS A CA 1
ATOM 1775 C C . LYS A 1 220 ? 18.261 -2.931 -31.566 1.00 80.94 220 LYS A C 1
ATOM 1777 O O . LYS A 1 220 ? 17.044 -2.889 -31.438 1.00 80.94 220 LYS A O 1
ATOM 1782 N N . THR A 1 221 ? 18.991 -3.987 -31.214 1.00 80.25 221 THR A N 1
ATOM 1783 C CA . THR A 1 221 ? 18.420 -5.186 -30.591 1.00 80.25 221 THR A CA 1
ATOM 1784 C C . THR A 1 221 ? 17.874 -4.889 -29.202 1.00 80.25 221 THR A C 1
ATOM 1786 O O . THR A 1 221 ? 16.794 -5.360 -28.878 1.00 80.25 221 THR A O 1
ATOM 1789 N N . VAL A 1 222 ? 18.583 -4.085 -28.405 1.00 82.44 222 VAL A N 1
ATOM 1790 C CA . VAL A 1 222 ? 18.160 -3.719 -27.046 1.00 82.44 222 VAL A CA 1
ATOM 1791 C C . VAL A 1 222 ? 16.929 -2.818 -27.104 1.00 82.44 222 VAL A C 1
ATOM 1793 O O . VAL A 1 222 ? 15.938 -3.147 -26.472 1.00 82.44 222 VAL A O 1
ATOM 1796 N N . LYS A 1 223 ? 16.909 -1.818 -27.997 1.00 85.38 223 LYS A N 1
ATOM 1797 C CA . LYS A 1 223 ? 15.721 -0.971 -28.223 1.00 85.38 223 LYS A CA 1
ATOM 1798 C C . LYS A 1 223 ? 14.466 -1.754 -28.590 1.00 85.38 223 LYS A C 1
ATOM 1800 O O . LYS A 1 223 ? 13.378 -1.406 -28.155 1.00 85.38 223 LYS A O 1
ATOM 1805 N N . TYR A 1 224 ? 14.604 -2.792 -29.417 1.00 84.81 224 TYR A N 1
ATOM 1806 C CA . TYR A 1 224 ? 13.468 -3.648 -29.757 1.00 84.81 224 TYR A CA 1
ATOM 1807 C C . TYR A 1 224 ? 12.904 -4.344 -28.511 1.00 84.81 224 TYR A C 1
ATOM 1809 O O . TYR A 1 224 ? 11.692 -4.389 -28.327 1.00 84.81 224 TYR A O 1
ATOM 1817 N N . PHE A 1 225 ? 13.780 -4.859 -27.642 1.00 83.94 225 PHE A N 1
ATOM 1818 C CA . PHE A 1 225 ? 13.356 -5.467 -26.383 1.00 83.94 225 PHE A CA 1
ATOM 1819 C C . PHE A 1 225 ? 12.773 -4.446 -25.405 1.00 83.94 225 PHE A C 1
ATOM 1821 O O . PHE A 1 225 ? 11.797 -4.773 -24.740 1.00 83.94 225 PHE A O 1
ATOM 1828 N N . ASP A 1 226 ? 13.323 -3.236 -25.331 1.00 85.81 226 ASP A N 1
ATOM 1829 C CA . ASP A 1 226 ? 12.801 -2.175 -24.464 1.00 85.81 226 ASP A CA 1
ATOM 1830 C C . ASP A 1 226 ? 11.391 -1.759 -24.889 1.00 85.81 226 ASP A C 1
ATOM 1832 O O . ASP A 1 226 ? 10.497 -1.728 -24.052 1.00 85.81 226 ASP A O 1
ATOM 1836 N N . ASN A 1 227 ? 11.154 -1.575 -26.192 1.00 87.88 227 ASN A N 1
ATOM 1837 C CA . ASN A 1 227 ? 9.814 -1.291 -26.711 1.00 87.88 227 ASN A CA 1
ATOM 1838 C C . ASN A 1 227 ? 8.820 -2.408 -26.365 1.00 87.88 227 ASN A C 1
ATOM 1840 O O . ASN A 1 227 ? 7.715 -2.129 -25.921 1.00 87.88 227 ASN A O 1
ATOM 1844 N N . TYR A 1 228 ? 9.223 -3.673 -26.523 1.00 87.88 228 TYR A N 1
ATOM 1845 C CA . TYR A 1 228 ? 8.370 -4.809 -26.167 1.00 87.88 228 TYR A CA 1
ATOM 1846 C C . TYR A 1 228 ? 8.038 -4.846 -24.665 1.00 87.88 228 TYR A C 1
ATOM 1848 O O . TYR A 1 228 ? 6.923 -5.191 -24.279 1.00 87.88 228 TYR A O 1
ATOM 1856 N N . ARG A 1 229 ? 8.996 -4.482 -23.800 1.00 87.50 229 ARG A N 1
ATOM 1857 C CA . ARG A 1 229 ? 8.768 -4.368 -22.349 1.00 87.50 229 ARG A CA 1
ATOM 1858 C C . ARG A 1 229 ? 7.825 -3.214 -22.018 1.00 87.50 229 ARG A C 1
ATOM 1860 O O . ARG A 1 229 ? 6.965 -3.382 -21.160 1.00 87.50 229 ARG A O 1
ATOM 1867 N N . ASP A 1 230 ? 7.980 -2.078 -22.689 1.00 89.19 230 ASP A N 1
ATOM 1868 C CA . ASP A 1 230 ? 7.139 -0.898 -22.486 1.00 89.19 230 ASP A CA 1
ATOM 1869 C C . ASP A 1 230 ? 5.696 -1.152 -22.920 1.00 89.19 230 ASP A C 1
ATOM 1871 O O . ASP A 1 230 ? 4.774 -0.824 -22.178 1.00 89.19 230 ASP A O 1
ATOM 1875 N N . GLU A 1 231 ? 5.499 -1.792 -24.076 1.00 88.94 231 GLU A N 1
ATOM 1876 C CA . GLU A 1 231 ? 4.180 -2.220 -24.553 1.00 88.94 231 GLU A CA 1
ATOM 1877 C C . GLU A 1 231 ? 3.520 -3.160 -23.538 1.00 88.94 231 GLU A C 1
ATOM 1879 O O . GLU A 1 231 ? 2.378 -2.943 -23.142 1.00 88.94 231 GLU A O 1
ATOM 1884 N N . PHE A 1 232 ? 4.261 -4.148 -23.028 1.00 88.06 232 PHE A N 1
ATOM 1885 C CA . PHE A 1 232 ? 3.745 -5.047 -21.999 1.00 88.06 232 PHE A CA 1
ATOM 1886 C C . PHE A 1 232 ? 3.397 -4.331 -20.687 1.00 88.06 232 PHE A C 1
ATOM 1888 O O . PHE A 1 232 ? 2.386 -4.650 -20.060 1.00 88.06 232 PHE A O 1
ATOM 1895 N N . ALA A 1 233 ? 4.224 -3.385 -20.239 1.00 89.19 233 ALA A N 1
ATOM 1896 C CA . ALA A 1 233 ? 3.929 -2.591 -19.051 1.00 89.19 233 ALA A CA 1
ATOM 1897 C C . ALA A 1 233 ? 2.646 -1.769 -19.249 1.00 89.19 233 ALA A C 1
ATOM 1899 O O . ALA A 1 233 ? 1.776 -1.785 -18.377 1.00 89.19 233 ALA A O 1
ATOM 1900 N N . ASP A 1 234 ? 2.493 -1.120 -20.405 1.00 88.44 234 ASP A N 1
ATOM 1901 C CA . ASP A 1 234 ? 1.321 -0.307 -20.734 1.00 88.44 234 ASP A CA 1
ATOM 1902 C C . ASP A 1 234 ? 0.036 -1.145 -20.815 1.00 88.44 234 ASP A C 1
ATOM 1904 O O . ASP A 1 234 ? -0.971 -0.776 -20.208 1.00 88.44 234 ASP A O 1
ATOM 1908 N N . GLU A 1 235 ? 0.090 -2.330 -21.436 1.00 87.12 235 GLU A N 1
ATOM 1909 C CA . GLU A 1 235 ? -1.014 -3.305 -21.467 1.00 87.12 235 GLU A CA 1
ATOM 1910 C C . GLU A 1 235 ? -1.454 -3.756 -20.063 1.00 87.12 235 GLU A C 1
ATOM 1912 O O . GLU A 1 235 ? -2.620 -4.093 -19.846 1.00 87.12 235 GLU A O 1
ATOM 1917 N N . ASN A 1 236 ? -0.536 -3.735 -19.092 1.00 84.94 236 ASN A N 1
ATOM 1918 C CA . ASN A 1 236 ? -0.804 -4.045 -17.687 1.00 84.94 236 ASN A CA 1
ATOM 1919 C C . ASN A 1 236 ? -1.028 -2.787 -16.827 1.00 84.94 236 ASN A C 1
ATOM 1921 O O . ASN A 1 236 ? -1.029 -2.861 -15.598 1.00 84.94 236 ASN A O 1
ATOM 1925 N N . ASN A 1 237 ? -1.287 -1.638 -17.457 1.00 86.75 237 ASN A N 1
ATOM 1926 C CA . ASN A 1 237 ? -1.567 -0.349 -16.823 1.00 86.75 237 ASN A CA 1
ATOM 1927 C C . ASN A 1 237 ? -0.404 0.221 -15.997 1.00 86.75 237 ASN A C 1
ATOM 1929 O O . ASN A 1 237 ? -0.636 0.999 -15.075 1.00 86.75 237 ASN A O 1
ATOM 1933 N N . PHE A 1 238 ? 0.842 -0.108 -16.311 1.00 88.81 238 PHE A N 1
ATOM 1934 C CA . PHE A 1 238 ? 2.005 0.575 -15.749 1.00 88.81 238 PHE A CA 1
ATOM 1935 C C . PHE A 1 238 ? 2.473 1.697 -16.679 1.00 88.81 238 PHE A C 1
ATOM 1937 O O . PHE A 1 238 ? 2.290 1.651 -17.894 1.00 88.81 238 PHE A O 1
ATOM 1944 N N . GLU A 1 239 ? 3.036 2.751 -16.099 1.00 91.00 239 GLU A N 1
ATOM 1945 C CA . GLU A 1 239 ? 3.732 3.803 -16.843 1.00 91.00 239 GLU A CA 1
ATOM 1946 C C . GLU A 1 239 ? 5.242 3.632 -16.674 1.00 91.00 239 GLU A C 1
ATOM 1948 O O . GLU A 1 239 ? 5.731 3.622 -15.546 1.00 91.00 239 GLU A O 1
ATOM 1953 N N . THR A 1 240 ? 5.982 3.517 -17.779 1.00 91.06 240 THR A N 1
ATOM 1954 C CA . THR A 1 240 ? 7.447 3.397 -17.745 1.00 91.06 240 THR A CA 1
ATOM 1955 C C . THR A 1 240 ? 8.107 4.757 -17.940 1.00 91.06 240 THR A C 1
ATOM 1957 O O . THR A 1 240 ? 7.932 5.413 -18.966 1.00 91.06 240 THR A O 1
ATOM 1960 N N . LEU A 1 241 ? 8.915 5.165 -16.964 1.00 90.50 241 LEU A N 1
ATOM 1961 C CA . LEU A 1 241 ? 9.691 6.397 -16.970 1.00 90.50 241 LEU A CA 1
ATOM 1962 C C . LEU A 1 241 ? 11.184 6.075 -17.059 1.00 90.50 241 LEU A C 1
ATOM 1964 O O . LEU A 1 241 ? 11.700 5.236 -16.325 1.00 90.50 241 LEU A O 1
ATOM 1968 N N . ARG A 1 242 ? 11.893 6.792 -17.931 1.00 88.12 242 ARG A N 1
ATOM 1969 C CA . ARG A 1 242 ? 13.353 6.706 -18.080 1.00 88.12 242 ARG A CA 1
ATOM 1970 C C . ARG A 1 242 ? 13.974 8.053 -17.745 1.00 88.12 242 ARG A C 1
ATOM 1972 O O . ARG A 1 242 ? 13.995 8.937 -18.607 1.00 88.12 242 ARG A O 1
ATOM 1979 N N . PRO A 1 243 ? 14.405 8.275 -16.494 1.00 78.44 243 PRO A N 1
ATOM 1980 C CA . PRO A 1 243 ? 14.973 9.553 -16.112 1.00 78.44 243 PRO A CA 1
ATOM 1981 C C . PRO A 1 243 ? 16.382 9.710 -16.702 1.00 78.44 243 PRO A C 1
ATOM 1983 O O . PRO A 1 243 ? 17.175 8.772 -16.715 1.00 78.44 243 PRO A O 1
ATOM 1986 N N . ILE A 1 244 ? 16.695 10.911 -17.192 1.00 68.12 244 ILE A N 1
ATOM 1987 C CA . ILE A 1 244 ? 18.011 11.251 -17.747 1.00 68.12 244 ILE A CA 1
ATOM 1988 C C . ILE A 1 244 ? 18.844 11.912 -16.638 1.00 68.12 244 ILE A C 1
ATOM 1990 O O . ILE A 1 244 ? 18.387 12.894 -16.049 1.00 68.12 244 ILE A O 1
ATOM 1994 N N . PHE A 1 245 ? 20.051 11.395 -16.376 1.00 57.25 245 PHE A N 1
ATOM 1995 C CA . PHE A 1 245 ? 21.017 11.936 -15.403 1.00 57.25 245 PHE A CA 1
ATOM 1996 C C . PHE A 1 245 ? 22.332 12.351 -16.057 1.00 57.25 245 PHE A C 1
ATOM 1998 O O . PHE A 1 245 ? 22.766 11.658 -17.005 1.00 57.25 245 PHE A O 1
#

Radius of gyration: 22.49 Å; chains: 1; bounding box: 49×49×66 Å

Foldseek 3Di:
DFDFFAEDAQQLVLLVVVLLVPADCVDVVSVQVVQAVVLLVVVHDTDGDDDDPPRHDDDPPVPDDVVVVQVCCCVVVNNSHHDDLVVLVVCVVVVQFDQDDPPDGDTNDGPDDDDVVNVSVVSPDQPQPDAADPVRQPEDAPDPVLVCCQCPVCVNRVSCSVFKHAFQALCVLDPDDDDRGGFGIKGANSGGDDCVPPDPDLPDARIETEHADDPCCVDPVNVVVVVVSCVSNVVSRYHYDYDDD

Sequence (245 aa):
MQLKAGYIIDAIGKVITDYKSNLNRRIPTDQIKLDQINGLLQYVSSFDVEFPPPYQHYPDFKTLKPVLATLNNIITRGLPTRAPIILENLFSEINLIESKIDDEFNYPVLKKEIPFDTIFQLLHILEPKLEISENQYGGLPGSFSEWKFLDVALKDFPFAKQIFQSQRDLATIGNGLAGGRTLDFSFEFPYLITNSVGNLTDKQKQGIIFEFDGPHHQLKTVKYFDNYRDEFADENNFETLRPIF

pLDDT: mean 79.3, std 13.87, range [29.55, 95.06]

Secondary structure (DSSP, 8-state):
---------HHHHHHHHHHHHTS-TTSHHHHHHHHHHHHHHHHS-PP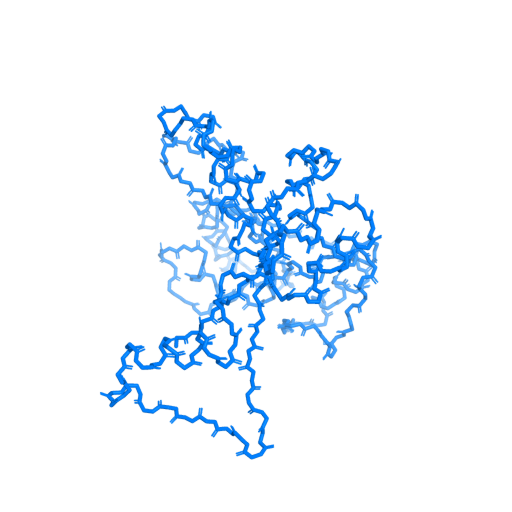P----TT------TTT--HHHHHHHHHHHH--TTS--HHHHHHHHHTTSB---BTTB-----BSS---HHHHHHHTT---TT----GGG-SS--SSHHHHHIIIIITTT-TTHHHH-EEEEEGGGT-SS--S--EEEEEEE-SS---TTSSS--TT--SEEEE----GGGGSHHHHHHHHHHHHHHHHTTEEEE----